Protein AF-A0A9D5U1I9-F1 (afdb_monomer_lite)

Sequence (203 aa):
MSLTREPVAAVPRRGFLSTLALGAAFTACQSPRSNRTTRRRPFFRTRGVVISAPDDIPNWNWPEKAHAAGLSTIATHKFPSEVARFAMTDEWHRFYADCRRLGIEIEHELHAMYDLLPRSLFEKNPEMFRMNEKGERTKDYNLCVHSKQAIAVVCENAVKYGEILRPTTGRYFYWVDDAMECAAARNAGFFRTRTRSSSWRTR

Radius of gyration: 33.75 Å; chains: 1; bounding box: 84×55×113 Å

Structure (mmCIF, N/CA/C/O backbone):
data_AF-A0A9D5U1I9-F1
#
_entry.id   AF-A0A9D5U1I9-F1
#
loop_
_atom_site.group_PDB
_atom_site.id
_atom_site.type_symbol
_atom_site.label_atom_id
_atom_site.label_alt_id
_atom_site.label_comp_id
_atom_site.label_asym_id
_atom_site.label_entity_id
_atom_site.label_seq_id
_atom_site.pdbx_PDB_ins_code
_atom_site.Cartn_x
_atom_site.Cartn_y
_atom_site.Cartn_z
_atom_site.occupancy
_atom_site.B_iso_or_equiv
_atom_site.auth_seq_id
_atom_site.auth_comp_id
_atom_site.auth_asym_id
_atom_site.auth_atom_id
_atom_site.pdbx_PDB_model_num
ATOM 1 N N . MET A 1 1 ? 6.511 -40.309 -66.044 1.00 42.81 1 MET A N 1
ATOM 2 C CA . MET A 1 1 ? 7.885 -40.279 -66.593 1.00 42.81 1 MET A CA 1
ATOM 3 C C . MET A 1 1 ? 8.848 -40.118 -65.433 1.00 42.81 1 MET A C 1
ATOM 5 O O . MET A 1 1 ? 8.587 -39.292 -64.567 1.00 42.81 1 MET A O 1
ATOM 9 N N . SER A 1 2 ? 9.864 -40.973 -65.356 1.00 38.91 2 SER A N 1
ATOM 10 C CA . SER A 1 2 ? 10.684 -41.156 -64.153 1.00 38.91 2 SER A CA 1
ATOM 11 C C . SER A 1 2 ? 11.790 -40.109 -64.030 1.00 38.91 2 SER A C 1
ATOM 13 O O . SER A 1 2 ? 12.485 -39.832 -65.001 1.00 38.91 2 SER A O 1
ATOM 15 N N . LEU A 1 3 ? 11.992 -39.584 -62.819 1.00 41.94 3 LEU A N 1
ATOM 16 C CA . LEU A 1 3 ? 13.169 -38.786 -62.471 1.00 41.94 3 LEU A CA 1
ATOM 17 C C . LEU A 1 3 ? 14.324 -39.728 -62.107 1.00 41.94 3 LEU A C 1
ATOM 19 O O . LEU A 1 3 ? 14.357 -40.286 -61.010 1.00 41.94 3 LEU A O 1
ATOM 23 N N . THR A 1 4 ? 15.263 -39.919 -63.029 1.00 41.69 4 THR A N 1
ATOM 24 C CA . THR A 1 4 ? 16.505 -40.666 -62.792 1.00 41.69 4 THR A CA 1
ATOM 25 C C . THR A 1 4 ? 17.491 -39.821 -61.985 1.00 41.69 4 THR A C 1
ATOM 27 O O . THR A 1 4 ? 17.880 -38.735 -62.411 1.00 41.69 4 THR A O 1
ATOM 30 N N . ARG A 1 5 ? 17.906 -40.322 -60.815 1.00 42.03 5 ARG A N 1
ATOM 31 C CA . ARG A 1 5 ? 19.040 -39.787 -60.048 1.00 42.03 5 ARG A CA 1
ATOM 32 C C . ARG A 1 5 ? 20.325 -40.488 -60.483 1.00 42.03 5 ARG A C 1
ATOM 34 O O . ARG A 1 5 ? 20.427 -41.695 -60.294 1.00 42.03 5 ARG A O 1
ATOM 41 N N . GLU A 1 6 ? 21.303 -39.721 -60.950 1.00 43.06 6 GLU A N 1
ATOM 42 C CA . GLU A 1 6 ? 22.696 -40.165 -61.086 1.00 43.06 6 GLU A CA 1
ATOM 43 C C . GLU A 1 6 ? 23.494 -39.835 -59.799 1.00 43.06 6 GLU A C 1
ATOM 45 O O . GLU A 1 6 ? 23.256 -38.779 -59.201 1.00 43.06 6 GLU A O 1
ATOM 50 N N . PRO A 1 7 ? 24.400 -40.718 -59.327 1.00 51.09 7 PRO A N 1
ATOM 51 C CA . PRO A 1 7 ? 25.290 -40.480 -58.181 1.00 51.09 7 PRO A CA 1
ATOM 52 C C . PRO A 1 7 ? 26.686 -39.971 -58.636 1.00 51.09 7 PRO A C 1
ATOM 54 O O . PRO A 1 7 ? 26.789 -39.374 -59.699 1.00 51.09 7 PRO A O 1
ATOM 57 N N . VAL A 1 8 ? 27.756 -40.269 -57.862 1.00 41.50 8 VAL A N 1
ATOM 58 C CA . VAL A 1 8 ? 29.206 -40.000 -58.122 1.00 41.50 8 VAL A CA 1
ATOM 59 C C . VAL A 1 8 ? 29.687 -38.603 -57.644 1.00 41.50 8 VAL A C 1
ATOM 61 O O . VAL A 1 8 ? 29.024 -37.608 -57.894 1.00 41.50 8 VAL A O 1
ATOM 64 N N . ALA A 1 9 ? 30.808 -38.410 -56.918 1.00 42.09 9 ALA A N 1
ATOM 65 C CA . ALA A 1 9 ? 31.787 -39.321 -56.289 1.00 42.09 9 ALA A CA 1
ATOM 66 C C . ALA A 1 9 ? 32.247 -38.801 -54.906 1.00 42.09 9 ALA A C 1
ATOM 68 O O . ALA A 1 9 ? 32.174 -37.607 -54.620 1.00 42.09 9 ALA A O 1
ATOM 69 N N . ALA A 1 10 ? 32.828 -39.682 -54.084 1.00 43.94 10 ALA A N 1
ATOM 70 C CA . ALA A 1 10 ? 33.589 -39.295 -52.893 1.00 43.94 10 ALA A CA 1
ATOM 71 C C . ALA A 1 10 ? 35.058 -38.973 -53.240 1.00 43.94 10 ALA A C 1
ATOM 73 O O . ALA A 1 10 ? 35.689 -39.708 -53.998 1.00 43.94 10 ALA A O 1
ATOM 74 N N . VAL A 1 11 ? 35.622 -37.918 -52.640 1.00 45.91 11 VAL A N 1
ATOM 75 C CA . VAL A 1 11 ? 37.043 -37.546 -52.794 1.00 45.91 11 VAL A CA 1
ATOM 76 C C . VAL A 1 11 ? 37.878 -38.181 -51.664 1.00 45.91 11 VAL A C 1
ATOM 78 O O . VAL A 1 11 ? 37.526 -38.012 -50.492 1.00 45.91 11 VAL A O 1
ATOM 81 N N . PRO A 1 12 ? 38.967 -38.917 -51.964 1.00 48.91 12 PRO A N 1
ATOM 82 C CA . PRO A 1 12 ? 39.738 -39.644 -50.957 1.00 48.91 12 PRO A CA 1
ATOM 83 C C . PRO A 1 12 ? 40.721 -38.761 -50.170 1.00 48.91 12 PRO A C 1
ATOM 85 O O . PRO A 1 12 ? 41.161 -37.702 -50.612 1.00 48.91 12 PRO A O 1
ATOM 88 N N . ARG A 1 13 ? 41.098 -39.243 -48.979 1.00 51.12 13 ARG A N 1
ATOM 89 C CA . ARG A 1 13 ? 42.141 -38.664 -48.112 1.00 51.12 13 ARG A CA 1
ATOM 90 C C . ARG A 1 13 ? 43.515 -39.277 -48.428 1.00 51.12 13 ARG A C 1
ATOM 92 O O . ARG A 1 13 ? 43.573 -40.460 -48.751 1.00 51.12 13 ARG A O 1
ATOM 99 N N . ARG A 1 14 ? 44.587 -38.515 -48.134 1.00 42.91 14 ARG A N 1
ATOM 100 C CA . ARG A 1 14 ? 46.029 -38.747 -48.430 1.00 42.91 14 ARG A CA 1
ATOM 101 C C . ARG A 1 14 ? 46.407 -38.331 -49.865 1.00 42.91 14 ARG A C 1
ATOM 103 O O . ARG A 1 14 ? 45.786 -38.802 -50.801 1.00 42.91 14 ARG A O 1
ATOM 110 N N . GLY A 1 15 ? 47.423 -37.500 -50.108 1.00 40.41 15 GLY A N 1
ATOM 111 C CA . GLY A 1 15 ? 48.285 -36.709 -49.211 1.00 40.41 15 GLY A CA 1
ATOM 112 C C . GLY A 1 15 ? 49.621 -36.386 -49.901 1.00 40.41 15 GLY A C 1
ATOM 113 O O . GLY A 1 15 ? 50.067 -37.201 -50.700 1.00 40.41 15 GLY A O 1
ATOM 114 N N . PHE A 1 16 ? 50.269 -35.248 -49.608 1.00 38.09 16 PHE A N 1
ATOM 115 C CA . PHE A 1 16 ? 51.644 -34.990 -50.072 1.00 38.09 16 PHE A CA 1
ATOM 116 C C . PHE A 1 16 ? 52.440 -34.026 -49.168 1.00 38.09 16 PHE A C 1
ATOM 118 O O . PHE A 1 16 ? 51.868 -33.134 -48.543 1.00 38.09 16 PHE A O 1
ATOM 125 N N . LEU A 1 17 ? 53.759 -34.249 -49.119 1.00 43.31 17 LEU A N 1
ATOM 126 C CA . LEU A 1 17 ? 54.803 -33.597 -48.304 1.00 43.31 17 LEU A CA 1
ATOM 127 C C . LEU A 1 17 ? 55.839 -32.944 -49.252 1.00 43.31 17 LEU A C 1
ATOM 129 O O . LEU A 1 17 ? 55.982 -33.410 -50.376 1.00 43.31 17 LEU A O 1
ATOM 133 N N . SER A 1 18 ? 56.649 -31.941 -48.899 1.00 35.34 18 SER A N 1
ATOM 134 C CA . SER A 1 18 ? 56.763 -31.103 -47.691 1.00 35.34 18 SER A CA 1
ATOM 135 C C . SER A 1 18 ? 57.656 -29.899 -48.022 1.00 35.34 18 SER A C 1
ATOM 137 O O . SER A 1 18 ? 58.613 -30.077 -48.772 1.00 35.34 18 SER A O 1
ATOM 139 N N . THR A 1 19 ? 57.474 -28.741 -47.372 1.00 42.62 19 THR A N 1
ATOM 140 C CA . THR A 1 19 ? 58.541 -27.714 -47.330 1.00 42.62 19 THR A CA 1
ATOM 141 C C . THR A 1 19 ? 58.541 -26.903 -46.038 1.00 42.62 19 THR A C 1
ATOM 143 O O . THR A 1 19 ? 57.491 -26.479 -45.559 1.00 42.62 19 THR A O 1
ATOM 146 N N . LEU A 1 20 ? 59.739 -26.696 -45.483 1.00 43.00 20 LEU A N 1
ATOM 147 C CA . LEU A 1 20 ? 59.989 -25.900 -44.281 1.00 43.00 20 LEU A CA 1
ATOM 148 C C . LEU A 1 20 ? 60.136 -24.407 -44.603 1.00 43.00 20 LEU A C 1
ATOM 150 O O . LEU A 1 20 ? 60.761 -24.053 -45.599 1.00 43.00 20 LEU A O 1
ATOM 154 N N . ALA A 1 21 ? 59.735 -23.556 -43.658 1.00 41.00 21 ALA A N 1
ATOM 155 C CA . ALA A 1 21 ? 60.426 -22.300 -43.369 1.00 41.00 21 ALA A CA 1
ATOM 156 C C . ALA A 1 21 ? 60.269 -21.950 -41.878 1.00 41.00 21 ALA A C 1
ATOM 158 O O . ALA A 1 21 ? 59.182 -22.076 -41.314 1.00 41.00 21 ALA A O 1
ATOM 159 N N . LEU A 1 22 ? 61.365 -21.541 -41.231 1.00 45.19 22 LEU A N 1
ATOM 160 C CA . LEU A 1 22 ? 61.376 -21.084 -39.838 1.00 45.19 22 LEU A CA 1
ATOM 161 C C . LEU A 1 22 ? 60.603 -19.764 -39.690 1.00 45.19 22 LEU A C 1
ATOM 163 O O . LEU A 1 22 ? 60.787 -18.843 -40.479 1.00 45.19 22 LEU A O 1
ATOM 167 N N . GLY A 1 23 ? 59.816 -19.645 -38.619 1.00 39.44 23 GLY A N 1
ATOM 168 C CA . GLY A 1 23 ? 59.090 -18.421 -38.279 1.00 39.44 23 GLY A CA 1
ATOM 169 C C . GLY A 1 23 ? 58.660 -18.421 -36.817 1.00 39.44 23 GLY A C 1
ATOM 170 O O . GLY A 1 23 ? 57.501 -18.680 -36.506 1.00 39.44 23 GLY A O 1
ATOM 171 N N . ALA A 1 24 ? 59.602 -18.171 -35.905 1.00 50.03 24 ALA A N 1
ATOM 172 C CA . ALA A 1 24 ? 59.320 -18.112 -34.475 1.00 50.03 24 ALA A CA 1
ATOM 173 C C . ALA A 1 24 ? 58.562 -16.821 -34.115 1.00 50.03 24 ALA A C 1
ATOM 175 O O . ALA A 1 24 ? 59.161 -15.809 -33.760 1.00 50.03 24 ALA A O 1
ATOM 176 N N . ALA A 1 25 ? 57.234 -16.877 -34.166 1.00 46.41 25 ALA A N 1
ATOM 177 C CA . ALA A 1 25 ? 56.364 -15.912 -33.512 1.00 46.41 25 ALA A CA 1
ATOM 178 C C . ALA A 1 25 ? 55.623 -16.625 -32.377 1.00 46.41 25 ALA A C 1
ATOM 180 O O . ALA A 1 25 ? 54.712 -17.416 -32.619 1.00 46.41 25 ALA A O 1
ATOM 181 N N . PHE A 1 26 ? 55.998 -16.336 -31.126 1.00 47.53 26 PHE A N 1
ATOM 182 C CA . PHE A 1 26 ? 55.177 -16.681 -29.965 1.00 47.53 26 PHE A CA 1
ATOM 183 C C . PHE A 1 26 ? 53.906 -15.823 -29.997 1.00 47.53 26 PHE A C 1
ATOM 185 O O . PHE A 1 26 ? 53.784 -14.820 -29.292 1.00 47.53 26 PHE A O 1
ATOM 192 N N . THR A 1 27 ? 52.933 -16.214 -30.821 1.00 52.72 27 THR A N 1
ATOM 193 C CA . THR A 1 27 ? 51.561 -15.743 -30.664 1.00 52.72 27 THR A CA 1
ATOM 194 C C . THR A 1 27 ? 51.069 -16.326 -29.350 1.00 52.72 27 THR A C 1
ATOM 196 O O . THR A 1 27 ? 50.633 -17.475 -29.285 1.00 52.72 27 THR A O 1
ATOM 199 N N . ALA A 1 28 ? 51.196 -15.548 -28.275 1.00 49.75 28 ALA A N 1
ATOM 200 C CA . ALA A 1 28 ? 50.595 -15.887 -27.003 1.00 49.75 28 ALA A CA 1
ATOM 201 C C . ALA A 1 28 ? 49.092 -16.032 -27.245 1.00 49.75 28 ALA A C 1
ATOM 203 O O . ALA A 1 28 ? 48.373 -15.038 -27.356 1.00 49.75 28 ALA A O 1
ATOM 204 N N . CYS A 1 29 ? 48.630 -17.28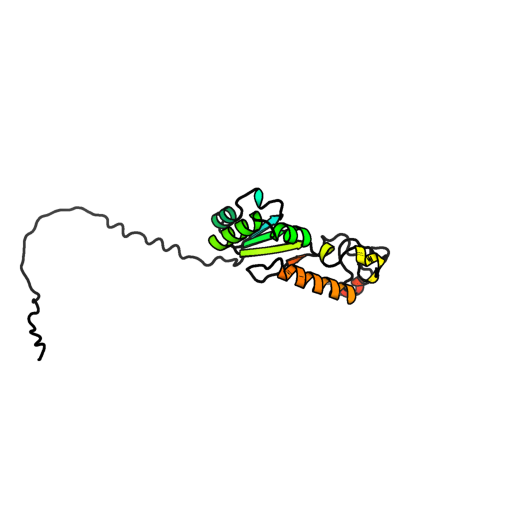1 -27.349 1.00 44.44 29 CYS A N 1
ATOM 205 C CA . CYS A 1 29 ? 47.221 -17.617 -27.298 1.00 44.44 29 CYS A CA 1
ATOM 206 C C . CYS A 1 29 ? 46.723 -17.232 -25.909 1.00 44.44 29 CYS A C 1
ATOM 208 O O . CYS A 1 29 ? 46.631 -18.061 -25.001 1.00 44.44 29 CYS A O 1
ATOM 210 N N . GLN A 1 30 ? 46.376 -15.954 -25.762 1.00 55.47 30 GLN A N 1
ATOM 211 C CA . GLN A 1 30 ? 45.401 -15.510 -24.794 1.00 55.47 30 GLN A CA 1
ATOM 212 C C . GLN A 1 30 ? 44.098 -16.202 -25.183 1.00 55.47 30 GLN A C 1
ATOM 214 O O . GLN A 1 30 ? 43.260 -15.640 -25.884 1.00 55.47 30 GLN A O 1
ATOM 219 N N . SER A 1 31 ? 43.958 -17.460 -24.747 1.00 55.69 31 SER A N 1
ATOM 220 C CA . SER A 1 31 ? 42.655 -18.097 -24.629 1.00 55.69 31 SER A CA 1
ATOM 221 C C . SER A 1 31 ? 41.774 -17.058 -23.956 1.00 55.69 31 SER A C 1
ATOM 223 O O . SER A 1 31 ? 42.144 -16.626 -22.855 1.00 55.69 31 SER A O 1
ATOM 225 N N . PRO A 1 32 ? 40.684 -16.595 -24.595 1.00 53.25 32 PRO A N 1
ATOM 226 C CA . PRO A 1 32 ? 39.824 -15.618 -23.966 1.00 53.25 32 PRO A CA 1
ATOM 227 C C . PRO A 1 32 ? 39.413 -16.238 -22.642 1.00 53.25 32 PRO A C 1
ATOM 229 O O . PRO A 1 32 ? 38.781 -17.299 -22.619 1.00 53.25 32 PRO A O 1
ATOM 232 N N . ARG A 1 33 ? 39.846 -15.625 -21.530 1.00 50.38 33 ARG A N 1
ATOM 233 C CA . ARG A 1 33 ? 39.374 -16.017 -20.209 1.00 50.38 33 ARG A CA 1
ATOM 234 C C . ARG A 1 33 ? 37.877 -15.838 -20.289 1.00 50.38 33 ARG A C 1
ATOM 236 O O . ARG A 1 33 ? 37.381 -14.715 -20.261 1.00 50.38 33 ARG A O 1
ATOM 243 N N . SER A 1 34 ? 37.182 -16.961 -20.441 1.00 52.31 34 SER A N 1
ATOM 244 C CA . SER A 1 34 ? 35.746 -17.045 -20.313 1.00 52.31 34 SER A CA 1
ATOM 245 C C . SER A 1 34 ? 35.452 -16.537 -18.910 1.00 52.31 34 SER A C 1
ATOM 247 O O . SER A 1 34 ? 35.474 -17.308 -17.945 1.00 52.31 34 SER A O 1
ATOM 249 N N . ASN A 1 35 ? 35.161 -15.239 -18.809 1.00 50.59 35 ASN A N 1
ATOM 250 C CA . ASN A 1 35 ? 34.445 -14.646 -17.700 1.00 50.59 35 ASN A CA 1
ATOM 251 C C . ASN A 1 35 ? 33.027 -15.215 -17.760 1.00 50.59 35 ASN A C 1
ATOM 253 O O . ASN A 1 35 ? 32.048 -14.529 -18.036 1.00 50.59 35 ASN A O 1
ATOM 257 N N . ARG A 1 36 ? 32.929 -16.507 -17.426 1.00 52.28 36 ARG A N 1
ATOM 258 C CA . ARG A 1 36 ? 31.801 -17.070 -16.709 1.00 52.28 36 ARG A CA 1
ATOM 259 C C . ARG A 1 36 ? 31.789 -16.349 -15.370 1.00 52.28 36 ARG A C 1
ATOM 261 O O . ARG A 1 36 ? 32.175 -16.903 -14.341 1.00 52.28 36 ARG A O 1
ATOM 268 N N . THR A 1 37 ? 31.298 -15.113 -15.400 1.00 57.72 37 THR A N 1
ATOM 269 C CA . THR A 1 37 ? 30.473 -14.571 -14.335 1.00 57.72 37 THR A CA 1
ATOM 270 C C . THR A 1 37 ? 29.389 -15.610 -14.110 1.00 57.72 37 THR A C 1
ATOM 272 O O . THR A 1 37 ? 28.345 -15.639 -14.759 1.00 57.72 37 THR A O 1
ATOM 275 N N . THR A 1 38 ? 29.692 -16.565 -13.228 1.00 60.72 38 THR A N 1
ATOM 276 C CA . THR A 1 38 ? 28.688 -17.470 -12.701 1.00 60.72 38 THR A CA 1
ATOM 277 C C . THR A 1 38 ? 27.620 -16.546 -12.152 1.00 60.72 38 THR A C 1
ATOM 279 O O . THR A 1 38 ? 27.894 -15.754 -11.250 1.00 60.72 38 THR A O 1
ATOM 282 N N . ARG A 1 39 ? 26.439 -16.545 -12.781 1.00 63.00 39 ARG A N 1
ATOM 283 C CA . ARG A 1 39 ? 25.337 -15.662 -12.402 1.00 63.00 39 ARG A CA 1
ATOM 284 C C . ARG A 1 39 ? 24.800 -16.169 -11.069 1.00 63.00 39 ARG A C 1
ATOM 286 O O . ARG A 1 39 ? 23.795 -16.880 -11.029 1.00 63.00 39 ARG A O 1
ATOM 293 N N . ARG A 1 40 ? 25.556 -15.901 -9.994 1.00 73.75 40 ARG A N 1
ATOM 294 C CA . ARG A 1 40 ? 25.266 -16.318 -8.625 1.00 73.75 40 ARG A CA 1
ATOM 295 C C . ARG A 1 40 ? 23.860 -15.820 -8.352 1.00 73.75 40 ARG A C 1
ATOM 297 O O . ARG A 1 40 ? 23.595 -14.627 -8.478 1.00 73.75 40 ARG A O 1
ATOM 304 N N . ARG A 1 41 ? 22.947 -16.750 -8.068 1.00 78.19 41 ARG A N 1
ATOM 305 C CA . ARG A 1 41 ? 21.579 -16.379 -7.706 1.00 78.19 41 ARG A CA 1
ATOM 306 C C . ARG A 1 41 ? 21.681 -15.426 -6.507 1.00 78.19 41 ARG A C 1
ATOM 308 O O . ARG A 1 41 ? 22.449 -15.739 -5.592 1.00 78.19 41 ARG A O 1
ATOM 315 N N . PRO A 1 42 ? 20.996 -14.271 -6.525 1.00 84.25 42 PRO A N 1
ATOM 316 C CA . PRO A 1 42 ? 21.077 -13.332 -5.418 1.00 84.25 42 PRO A CA 1
ATOM 317 C C . PRO A 1 42 ? 20.592 -14.027 -4.144 1.00 84.25 42 PRO A C 1
ATOM 319 O O . PRO A 1 42 ? 19.642 -14.810 -4.187 1.00 84.25 42 PRO A O 1
ATOM 322 N N . PHE A 1 43 ? 21.268 -13.763 -3.025 1.00 90.50 43 PHE A N 1
ATOM 323 C CA . PHE A 1 43 ? 20.929 -14.370 -1.735 1.00 90.50 43 PHE A CA 1
ATOM 324 C C . PHE A 1 43 ? 19.497 -13.998 -1.319 1.00 90.50 43 PHE A C 1
ATOM 326 O O . PHE A 1 43 ? 18.682 -14.866 -1.014 1.00 90.50 43 PHE A O 1
ATOM 333 N N . PHE A 1 44 ? 19.165 -12.708 -1.421 1.00 92.69 44 PHE A N 1
ATOM 334 C CA . PHE A 1 44 ? 17.806 -12.202 -1.264 1.00 92.69 44 PHE A CA 1
ATOM 335 C C . PHE A 1 44 ? 17.066 -12.200 -2.605 1.00 92.69 44 PHE A C 1
ATOM 337 O O . PHE A 1 44 ? 17.528 -11.600 -3.582 1.00 92.69 44 PHE A O 1
ATOM 344 N N . ARG A 1 45 ? 15.897 -12.854 -2.639 1.00 88.56 45 ARG A N 1
ATOM 345 C CA . ARG A 1 45 ? 15.012 -12.886 -3.817 1.00 88.56 45 ARG A CA 1
ATOM 346 C C . ARG A 1 45 ? 14.455 -11.491 -4.106 1.00 88.56 45 ARG A C 1
ATOM 348 O O . ARG A 1 45 ? 14.693 -10.969 -5.192 1.00 88.56 45 ARG A O 1
ATOM 355 N N . THR A 1 46 ? 13.825 -10.887 -3.100 1.00 94.69 46 THR A N 1
ATOM 356 C CA . THR A 1 46 ? 13.400 -9.483 -3.096 1.00 94.69 46 THR A CA 1
ATOM 357 C C . THR A 1 46 ? 14.546 -8.595 -2.618 1.00 94.69 46 THR A C 1
ATOM 359 O O . THR A 1 46 ? 15.144 -8.862 -1.577 1.00 94.69 46 THR A O 1
ATOM 362 N N . ARG A 1 47 ? 14.847 -7.539 -3.371 1.00 96.81 47 ARG A N 1
ATOM 363 C CA . ARG A 1 47 ? 15.726 -6.424 -2.995 1.00 96.81 47 ARG A CA 1
ATOM 364 C C . ARG A 1 47 ? 15.016 -5.173 -3.489 1.00 96.81 47 ARG A C 1
ATOM 366 O O . ARG A 1 47 ? 14.848 -5.048 -4.698 1.00 96.81 47 ARG A O 1
ATOM 373 N N . GLY A 1 48 ? 14.547 -4.306 -2.604 1.00 96.75 48 GLY A N 1
ATOM 374 C CA . GLY A 1 48 ? 13.671 -3.214 -3.018 1.00 96.75 48 GLY A CA 1
ATOM 375 C C . GLY A 1 48 ? 13.915 -1.906 -2.297 1.00 96.75 48 GLY A C 1
ATOM 376 O O . GLY A 1 48 ? 14.723 -1.829 -1.374 1.00 96.75 48 GLY A O 1
ATOM 377 N N . VAL A 1 49 ? 13.204 -0.891 -2.771 1.00 97.88 49 VAL A N 1
ATOM 378 C CA . VAL A 1 49 ? 13.128 0.447 -2.191 1.00 97.88 49 VAL A CA 1
ATOM 379 C C . VAL A 1 49 ? 11.657 0.818 -2.035 1.00 97.88 49 VAL A C 1
ATOM 381 O O . VAL A 1 49 ? 10.847 0.500 -2.907 1.00 97.88 49 VAL A O 1
ATOM 384 N N . VAL A 1 50 ? 11.327 1.467 -0.923 1.00 97.44 50 VAL A N 1
ATOM 385 C CA . VAL A 1 50 ? 10.007 2.046 -0.665 1.00 97.44 50 VAL A CA 1
ATOM 386 C C . VAL A 1 50 ? 10.080 3.527 -1.032 1.00 97.44 50 VAL A C 1
ATOM 388 O O . VAL A 1 50 ? 11.010 4.206 -0.597 1.00 97.44 50 VAL A O 1
ATOM 391 N N . ILE A 1 51 ? 9.148 4.010 -1.854 1.00 97.12 51 ILE A N 1
ATOM 392 C CA . ILE A 1 51 ? 9.081 5.407 -2.312 1.00 97.12 51 ILE A CA 1
ATOM 393 C C . ILE A 1 51 ? 7.676 5.971 -2.118 1.00 97.12 51 ILE A C 1
ATOM 395 O O . ILE A 1 51 ? 6.682 5.253 -2.251 1.00 97.12 51 ILE A O 1
ATOM 399 N N . SER A 1 52 ? 7.580 7.263 -1.837 1.00 94.94 52 SER A N 1
ATOM 400 C CA . SER A 1 52 ? 6.311 7.953 -1.625 1.00 94.94 52 SER A CA 1
ATOM 401 C C . SER A 1 52 ? 5.582 8.147 -2.955 1.00 94.94 52 SER A C 1
ATOM 403 O O . SER A 1 52 ? 6.138 8.700 -3.901 1.00 94.94 52 SER A O 1
ATOM 405 N N . ALA A 1 53 ? 4.322 7.728 -3.050 1.00 90.94 53 ALA A N 1
ATOM 406 C CA . ALA A 1 53 ? 3.481 7.989 -4.222 1.00 90.94 53 ALA A CA 1
ATOM 407 C C . ALA A 1 53 ? 2.293 8.873 -3.804 1.00 90.94 53 ALA A C 1
ATOM 409 O O . ALA A 1 53 ? 1.569 8.496 -2.884 1.00 90.94 53 ALA A O 1
ATOM 410 N N . PRO A 1 54 ? 2.057 10.036 -4.441 1.00 91.25 54 PRO A N 1
ATOM 411 C CA . PRO A 1 54 ? 2.591 10.479 -5.735 1.00 91.25 54 PRO A CA 1
ATOM 412 C C . PRO A 1 54 ? 3.958 11.183 -5.689 1.00 91.25 54 PRO A C 1
ATOM 414 O O . PRO A 1 54 ? 4.488 11.505 -6.744 1.00 91.25 54 PRO A O 1
ATOM 417 N N . ASP A 1 55 ? 4.503 11.473 -4.510 1.00 93.69 55 ASP A N 1
ATOM 418 C CA . ASP A 1 55 ? 5.475 12.564 -4.349 1.00 93.69 55 ASP A CA 1
ATOM 419 C C . ASP A 1 55 ? 6.880 12.282 -4.934 1.00 93.69 55 ASP A C 1
ATOM 421 O O . ASP A 1 55 ? 7.516 13.195 -5.460 1.00 93.69 55 ASP A O 1
ATOM 425 N N . ASP A 1 56 ? 7.360 11.034 -4.929 1.00 95.50 56 ASP A N 1
ATOM 426 C CA . ASP A 1 56 ? 8.697 10.680 -5.433 1.00 95.50 56 ASP A CA 1
ATOM 427 C C . ASP A 1 56 ? 8.712 10.291 -6.921 1.00 95.50 56 ASP A C 1
ATOM 429 O O . ASP A 1 56 ? 9.707 10.535 -7.610 1.00 95.50 56 ASP A O 1
ATOM 433 N N . ILE A 1 57 ? 7.636 9.681 -7.437 1.00 94.38 57 ILE A N 1
ATOM 434 C CA . ILE A 1 57 ? 7.605 9.065 -8.782 1.00 94.38 57 ILE A CA 1
ATOM 435 C C . ILE A 1 57 ? 7.885 10.070 -9.922 1.00 94.38 57 ILE A C 1
ATOM 437 O O . ILE A 1 57 ? 8.699 9.743 -10.786 1.00 94.38 57 ILE A O 1
ATOM 441 N N . PRO A 1 58 ? 7.299 11.285 -9.954 1.00 91.81 58 PRO A N 1
ATOM 442 C CA . PRO A 1 58 ? 7.595 12.282 -10.988 1.00 91.81 58 PRO A CA 1
ATOM 443 C C . PRO A 1 58 ? 8.996 12.898 -10.871 1.00 91.81 58 PRO A C 1
ATOM 445 O O . PRO A 1 58 ? 9.536 13.391 -11.860 1.00 91.81 58 PRO A O 1
ATOM 448 N N . ASN A 1 59 ? 9.580 12.888 -9.669 1.00 93.06 59 ASN A N 1
ATOM 449 C CA . ASN A 1 59 ? 10.806 13.621 -9.351 1.00 93.06 59 ASN A CA 1
ATOM 450 C C . ASN A 1 59 ? 12.092 12.843 -9.677 1.00 93.06 59 ASN A C 1
ATOM 452 O O . ASN A 1 59 ? 13.169 13.438 -9.741 1.00 93.06 59 ASN A O 1
ATOM 456 N N . TRP A 1 60 ? 12.010 11.531 -9.933 1.00 93.62 60 TRP A N 1
ATOM 457 C CA . TRP A 1 60 ? 13.155 10.759 -10.418 1.00 93.62 60 TRP A CA 1
ATOM 458 C C . TRP A 1 60 ? 12.760 9.583 -11.310 1.00 93.62 60 TRP A C 1
ATOM 460 O O . TRP A 1 60 ? 11.706 8.981 -11.147 1.00 93.62 60 TRP A O 1
ATOM 470 N N . ASN A 1 61 ? 13.666 9.170 -12.203 1.00 95.62 61 ASN A N 1
ATOM 471 C CA . ASN A 1 61 ? 13.517 7.921 -12.954 1.00 95.62 61 ASN A CA 1
ATOM 472 C C . ASN A 1 61 ? 13.837 6.711 -12.053 1.00 95.62 61 ASN A C 1
ATOM 474 O O . ASN A 1 61 ? 14.883 6.072 -12.173 1.00 95.62 61 ASN A O 1
ATOM 478 N N . TRP A 1 62 ? 12.951 6.435 -11.098 1.00 97.94 62 TRP A N 1
ATOM 479 C CA . TRP A 1 62 ? 13.079 5.329 -10.153 1.00 97.94 62 TRP A CA 1
ATOM 480 C C . TRP A 1 62 ? 13.254 3.951 -10.810 1.00 97.94 62 TRP A C 1
ATOM 482 O O . TRP A 1 62 ? 14.120 3.217 -10.329 1.00 97.94 62 TRP A O 1
ATOM 492 N N . PRO A 1 63 ? 12.547 3.594 -11.906 1.00 98.25 63 PRO A N 1
ATOM 493 C CA . PRO A 1 63 ? 12.737 2.306 -12.573 1.00 98.25 63 PRO A CA 1
ATOM 494 C C . PRO A 1 63 ? 14.183 2.074 -13.040 1.00 98.25 63 PRO A C 1
ATOM 496 O O . PRO A 1 63 ? 14.793 1.073 -12.660 1.00 98.25 63 PRO A O 1
ATOM 499 N N . GLU A 1 64 ? 14.775 3.015 -13.790 1.00 98.25 64 GLU A N 1
ATOM 500 C CA . GLU A 1 64 ? 16.162 2.888 -14.279 1.00 98.25 64 GLU A CA 1
ATOM 501 C C . GLU A 1 64 ? 17.175 2.863 -13.126 1.00 98.25 64 GLU A C 1
ATOM 503 O O . GLU A 1 64 ? 18.161 2.126 -13.162 1.00 98.25 64 GLU A O 1
ATOM 508 N N . LYS A 1 65 ? 16.924 3.623 -12.054 1.00 98.19 65 LYS A N 1
ATOM 509 C CA . LYS A 1 65 ? 17.810 3.665 -10.879 1.00 98.19 65 LYS A CA 1
ATOM 510 C C . LYS A 1 65 ? 17.766 2.375 -10.068 1.00 98.19 65 LYS A C 1
ATOM 512 O O . LYS A 1 65 ? 18.817 1.884 -9.662 1.00 98.19 65 LYS A O 1
ATOM 517 N N . ALA A 1 66 ? 16.577 1.814 -9.860 1.00 98.12 66 ALA A N 1
ATOM 518 C CA . ALA A 1 66 ? 16.400 0.524 -9.206 1.00 98.12 66 ALA A CA 1
ATOM 519 C C . ALA A 1 66 ? 17.068 -0.596 -10.018 1.00 98.12 66 ALA A C 1
ATOM 521 O O . ALA A 1 66 ? 17.797 -1.412 -9.451 1.00 98.12 66 ALA A O 1
ATOM 522 N N . HIS A 1 67 ? 16.898 -0.580 -11.344 1.00 97.81 67 HIS A N 1
ATOM 523 C CA . HIS A 1 67 ? 17.551 -1.515 -12.256 1.00 97.81 67 HIS A CA 1
ATOM 524 C C . HIS A 1 67 ? 19.084 -1.404 -12.200 1.00 97.81 67 HIS A C 1
ATOM 526 O O . HIS A 1 67 ? 19.762 -2.405 -11.965 1.00 97.81 67 HIS A O 1
ATOM 532 N N . ALA A 1 68 ? 19.639 -0.193 -12.321 1.00 97.69 68 ALA A N 1
ATOM 5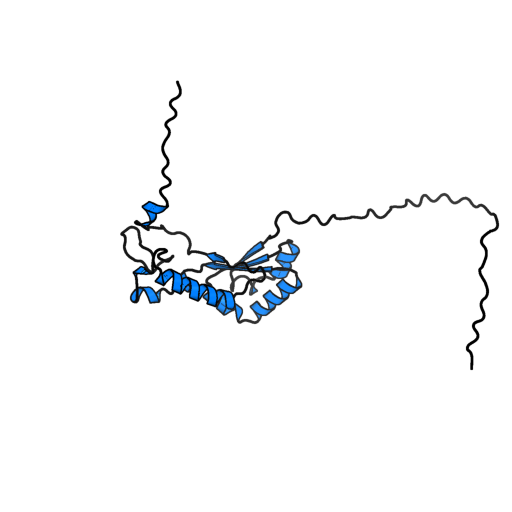33 C CA . ALA A 1 68 ? 21.082 0.051 -12.243 1.00 97.69 68 ALA A CA 1
ATOM 534 C C . ALA A 1 68 ? 21.692 -0.344 -10.881 1.00 97.69 68 ALA A C 1
ATOM 536 O O . ALA A 1 68 ? 22.828 -0.813 -10.826 1.00 97.69 68 ALA A O 1
ATOM 537 N N . ALA A 1 69 ? 20.932 -0.211 -9.789 1.00 96.69 69 ALA A N 1
ATOM 538 C CA . ALA A 1 69 ? 21.318 -0.663 -8.452 1.00 96.69 69 ALA A CA 1
ATOM 539 C C . ALA A 1 69 ? 21.135 -2.182 -8.222 1.00 96.69 69 ALA A C 1
ATOM 541 O O . ALA A 1 69 ? 21.463 -2.690 -7.148 1.00 96.69 69 ALA A O 1
ATOM 542 N N . GLY A 1 70 ? 20.608 -2.932 -9.197 1.00 95.88 70 GLY A N 1
ATOM 543 C CA . GLY A 1 70 ? 20.366 -4.374 -9.080 1.00 95.88 70 GLY A CA 1
ATOM 544 C C . GLY A 1 70 ? 19.214 -4.748 -8.138 1.00 95.88 70 GLY A C 1
ATOM 545 O O . GLY A 1 70 ? 19.149 -5.893 -7.661 1.00 95.88 70 GLY A O 1
ATOM 546 N N . LEU A 1 71 ? 18.304 -3.810 -7.858 1.00 97.69 71 LEU A N 1
ATOM 547 C CA . LEU A 1 71 ? 17.049 -4.082 -7.158 1.00 97.69 71 LEU A CA 1
ATOM 548 C C . LEU A 1 71 ? 16.129 -4.953 -8.030 1.00 97.69 71 LEU A C 1
ATOM 550 O O . LEU A 1 71 ? 16.315 -5.085 -9.237 1.00 97.69 71 LEU A O 1
ATOM 554 N N . SER A 1 72 ? 15.164 -5.610 -7.398 1.00 97.50 72 SER A N 1
ATOM 555 C CA . SER A 1 72 ? 14.113 -6.395 -8.054 1.00 97.50 72 SER A CA 1
ATOM 556 C C . SER A 1 72 ? 12.742 -5.742 -7.973 1.00 97.50 72 SER A C 1
ATOM 558 O O . SER A 1 72 ? 11.822 -6.231 -8.616 1.00 97.50 72 SER A O 1
ATOM 560 N N . THR A 1 73 ? 12.561 -4.752 -7.095 1.00 98.56 73 THR A N 1
ATOM 561 C CA . THR A 1 73 ? 11.229 -4.353 -6.630 1.00 98.56 73 THR A CA 1
ATOM 562 C C . THR A 1 73 ? 11.204 -2.886 -6.209 1.00 98.56 73 THR A C 1
ATOM 564 O O . THR A 1 73 ? 12.147 -2.420 -5.569 1.00 98.56 73 THR A O 1
ATOM 567 N N . ILE A 1 74 ? 10.126 -2.173 -6.526 1.00 98.62 74 ILE A N 1
ATOM 568 C CA . ILE A 1 74 ? 9.815 -0.850 -5.969 1.00 98.62 74 ILE A CA 1
ATOM 569 C C . ILE A 1 74 ? 8.452 -0.940 -5.278 1.00 98.62 74 ILE A C 1
ATOM 571 O O . ILE A 1 74 ? 7.478 -1.381 -5.886 1.00 98.62 74 ILE A O 1
ATOM 575 N N . ALA A 1 75 ? 8.384 -0.522 -4.018 1.00 98.19 75 ALA A N 1
ATOM 576 C CA . ALA A 1 75 ? 7.138 -0.419 -3.273 1.00 98.19 75 ALA A CA 1
ATOM 577 C C . ALA A 1 75 ? 6.674 1.042 -3.222 1.00 98.19 75 ALA A C 1
ATOM 579 O O . ALA A 1 75 ? 7.459 1.937 -2.912 1.00 98.19 75 ALA A O 1
ATOM 580 N N . THR A 1 76 ? 5.400 1.294 -3.516 1.00 97.81 76 THR A N 1
ATOM 581 C CA . THR A 1 76 ? 4.793 2.626 -3.386 1.00 97.81 76 THR A CA 1
ATOM 582 C C . THR A 1 76 ? 4.164 2.789 -2.009 1.00 97.81 76 THR A C 1
ATOM 584 O O . THR A 1 76 ? 3.423 1.902 -1.575 1.00 97.81 76 THR A O 1
ATOM 587 N N . HIS A 1 77 ? 4.373 3.934 -1.373 1.00 96.25 77 HIS A N 1
ATOM 588 C CA . HIS A 1 77 ? 3.956 4.200 -0.004 1.00 96.25 77 HIS A CA 1
ATOM 589 C C . HIS A 1 77 ? 3.173 5.506 0.119 1.00 96.25 77 HIS A C 1
ATOM 591 O O . HIS A 1 77 ? 3.636 6.536 -0.366 1.00 96.25 77 HIS A O 1
ATOM 597 N N . LYS A 1 78 ? 1.991 5.434 0.749 1.00 93.88 78 LYS A N 1
ATOM 598 C CA . LYS A 1 78 ? 1.198 6.528 1.349 1.00 93.88 78 LYS A CA 1
ATOM 599 C C . LYS A 1 78 ? -0.098 5.936 1.932 1.00 93.88 78 LYS A C 1
ATOM 601 O O . LYS A 1 78 ? -0.145 4.739 2.226 1.00 93.88 78 LYS A O 1
ATOM 606 N N . PHE A 1 79 ? -1.161 6.732 2.052 1.00 95.31 79 PHE A N 1
ATOM 607 C CA . PHE A 1 79 ? -2.524 6.236 2.249 1.00 95.31 79 PHE A CA 1
ATOM 608 C C . PHE A 1 79 ? -3.073 5.558 0.968 1.00 95.31 79 PHE A C 1
ATOM 610 O O . PHE A 1 79 ? -2.828 6.063 -0.136 1.00 95.31 79 PHE A O 1
ATOM 617 N N . PRO A 1 80 ? -3.831 4.443 1.069 1.00 96.75 80 PRO A N 1
ATOM 618 C CA . PRO A 1 80 ? -4.433 3.755 -0.076 1.00 96.75 80 PRO A CA 1
ATOM 619 C C . PRO A 1 80 ? -5.207 4.659 -1.041 1.00 96.75 80 PRO A C 1
ATOM 621 O O . PRO A 1 80 ? -5.098 4.483 -2.252 1.00 96.75 80 PRO A O 1
ATOM 624 N N . SER A 1 81 ? -5.959 5.636 -0.531 1.00 96.75 81 SER A N 1
ATOM 625 C CA . SER A 1 81 ? -6.764 6.565 -1.330 1.00 96.75 81 SER A CA 1
ATOM 626 C C . SER A 1 81 ? -5.914 7.519 -2.172 1.00 96.75 81 SER A C 1
ATOM 628 O O . SER A 1 81 ? -6.285 7.834 -3.303 1.00 96.75 81 SER A O 1
ATOM 630 N N . GLU A 1 82 ? -4.748 7.941 -1.678 1.00 97.00 82 GLU A N 1
ATOM 631 C CA . GLU A 1 82 ? -3.820 8.788 -2.430 1.00 97.00 82 GLU A CA 1
ATOM 632 C C . GLU A 1 82 ? -3.100 8.015 -3.531 1.00 97.00 82 GLU A C 1
ATOM 634 O O . GLU A 1 82 ? -3.049 8.491 -4.667 1.00 97.00 82 GLU A O 1
ATOM 639 N N . VAL A 1 83 ? -2.605 6.811 -3.229 1.00 97.19 83 VAL A N 1
ATOM 640 C CA . VAL A 1 83 ? -1.951 5.957 -4.231 1.00 97.19 83 VAL A CA 1
ATOM 641 C C . VAL A 1 83 ? -2.967 5.511 -5.289 1.00 97.19 83 VAL A C 1
ATOM 643 O O . VAL A 1 83 ? -2.676 5.589 -6.477 1.00 97.19 83 VAL A O 1
ATOM 646 N N . ALA A 1 84 ? -4.196 5.154 -4.896 1.00 97.38 84 ALA A N 1
ATOM 647 C CA . ALA A 1 84 ? -5.292 4.841 -5.821 1.00 97.38 84 ALA A CA 1
ATOM 648 C C . ALA A 1 84 ? -5.699 6.039 -6.696 1.00 97.38 84 ALA A C 1
ATOM 650 O O . ALA A 1 84 ? -6.032 5.862 -7.866 1.00 97.38 84 ALA A O 1
ATOM 651 N N . ARG A 1 85 ? -5.647 7.266 -6.161 1.00 97.56 85 ARG A N 1
ATOM 652 C CA . ARG A 1 85 ? -5.878 8.490 -6.940 1.00 97.56 85 ARG A CA 1
ATOM 653 C C . ARG A 1 85 ? -4.758 8.747 -7.947 1.00 97.56 85 ARG A C 1
ATOM 655 O O . ARG A 1 85 ? -5.047 9.146 -9.070 1.00 97.56 85 ARG A O 1
ATOM 662 N N . PHE A 1 86 ? -3.503 8.509 -7.567 1.00 97.00 86 PHE A N 1
ATOM 663 C CA . PHE A 1 86 ? -2.363 8.615 -8.481 1.00 97.00 86 PHE A CA 1
ATOM 664 C C . PHE A 1 86 ? -2.342 7.493 -9.532 1.00 97.00 86 PHE A C 1
ATOM 666 O O . PHE A 1 86 ? -1.918 7.721 -10.659 1.00 97.00 86 PHE A O 1
ATOM 673 N N . ALA A 1 87 ? -2.898 6.319 -9.218 1.00 95.75 87 ALA A N 1
ATOM 674 C CA . ALA A 1 87 ? -2.988 5.186 -10.138 1.00 95.75 87 ALA A CA 1
ATOM 675 C C . ALA A 1 87 ? -3.828 5.437 -11.410 1.00 95.75 87 ALA A C 1
ATOM 677 O O . ALA A 1 87 ? -3.831 4.607 -12.318 1.00 95.75 87 ALA A O 1
ATOM 678 N N . MET A 1 88 ? -4.526 6.576 -11.477 1.00 95.81 88 MET A N 1
ATOM 679 C CA . MET A 1 88 ? -5.329 7.023 -12.617 1.00 95.81 88 MET A CA 1
ATOM 680 C C . MET A 1 88 ? -4.599 8.006 -13.558 1.00 95.81 88 MET A C 1
ATOM 682 O O . MET A 1 88 ? -5.247 8.546 -14.452 1.00 95.81 88 MET A O 1
ATOM 686 N N . THR A 1 89 ? -3.301 8.295 -13.364 1.00 97.38 89 THR A N 1
ATOM 687 C CA . THR A 1 89 ? -2.561 9.266 -14.202 1.00 97.38 89 THR A CA 1
ATOM 688 C C . THR A 1 89 ? -1.579 8.623 -15.189 1.00 97.38 89 THR A C 1
ATOM 690 O O . THR A 1 89 ? -1.103 7.498 -15.011 1.00 97.38 89 THR A O 1
ATOM 693 N N . ASP A 1 90 ? -1.213 9.374 -16.231 1.00 97.19 90 ASP A N 1
ATOM 694 C CA . ASP A 1 90 ? -0.245 8.937 -17.243 1.00 97.19 90 ASP A CA 1
ATOM 695 C C . ASP A 1 90 ? 1.169 8.725 -16.670 1.00 97.19 90 ASP A C 1
ATOM 697 O O . ASP A 1 90 ? 1.947 7.932 -17.203 1.00 97.19 90 ASP A O 1
ATOM 701 N N . GLU A 1 91 ? 1.537 9.409 -15.582 1.00 96.56 91 GLU A N 1
ATOM 702 C CA . GLU A 1 91 ? 2.791 9.182 -14.846 1.00 96.56 91 GLU A CA 1
ATOM 703 C C . GLU A 1 91 ? 2.833 7.765 -14.271 1.00 96.56 91 GLU A C 1
ATOM 705 O O . GLU A 1 91 ? 3.843 7.074 -14.411 1.00 96.56 91 GLU A O 1
ATOM 710 N N . TRP A 1 92 ? 1.730 7.311 -13.668 1.00 96.75 92 TRP A N 1
ATOM 711 C CA . TRP A 1 92 ? 1.617 5.967 -13.109 1.00 96.75 92 TRP A CA 1
ATOM 712 C C . TRP A 1 92 ? 1.708 4.890 -14.187 1.00 96.75 92 TRP A C 1
ATOM 714 O O . TRP A 1 92 ? 2.468 3.929 -14.050 1.00 96.75 92 TRP A O 1
ATOM 724 N N . HIS A 1 93 ? 0.984 5.069 -15.295 1.00 97.12 93 HIS A N 1
ATOM 725 C CA . HIS A 1 93 ? 1.021 4.129 -16.414 1.00 97.12 93 HIS A CA 1
ATOM 726 C C . HIS A 1 93 ? 2.418 4.038 -17.049 1.00 97.12 93 HIS A C 1
ATOM 728 O O . HIS A 1 93 ? 2.874 2.934 -17.363 1.00 97.12 93 HIS A O 1
ATOM 734 N N . ARG A 1 94 ? 3.141 5.162 -17.165 1.00 97.50 94 ARG A N 1
ATOM 735 C CA . ARG A 1 94 ? 4.547 5.184 -17.605 1.00 97.50 94 ARG A CA 1
ATOM 736 C C . ARG A 1 94 ? 5.475 4.482 -16.612 1.00 97.50 94 ARG A C 1
ATOM 738 O O . ARG A 1 94 ? 6.231 3.606 -17.025 1.00 97.50 94 ARG A O 1
ATOM 745 N N . PHE A 1 95 ? 5.363 4.781 -15.316 1.00 97.88 95 PHE A N 1
ATOM 746 C CA . PHE A 1 95 ? 6.130 4.116 -14.255 1.00 97.88 95 PHE A CA 1
ATOM 747 C C . PHE A 1 95 ? 5.951 2.586 -14.285 1.00 97.88 95 PHE A C 1
ATOM 749 O O . PHE A 1 95 ? 6.938 1.848 -14.276 1.00 97.88 95 PHE A O 1
ATOM 756 N N . TYR A 1 96 ? 4.713 2.099 -14.421 1.00 97.69 96 TYR A N 1
ATOM 757 C CA . TYR A 1 96 ? 4.418 0.668 -14.570 1.00 97.69 96 TYR A CA 1
ATOM 758 C C . TYR A 1 96 ? 5.038 0.056 -15.832 1.00 97.69 96 TYR A C 1
ATOM 760 O O . TYR A 1 96 ? 5.589 -1.048 -15.780 1.00 97.69 96 TYR A O 1
ATOM 768 N N . ALA A 1 97 ? 4.959 0.756 -16.967 1.00 98.19 97 ALA A N 1
ATOM 769 C CA . ALA A 1 97 ? 5.533 0.291 -18.225 1.00 98.19 97 ALA A CA 1
ATOM 770 C C . ALA A 1 97 ? 7.066 0.173 -18.152 1.00 98.19 97 ALA A C 1
ATOM 772 O O . ALA A 1 97 ? 7.619 -0.835 -18.597 1.00 98.19 97 ALA A O 1
ATOM 773 N N . ASP A 1 98 ? 7.742 1.150 -17.542 1.00 98.44 98 ASP A N 1
ATOM 774 C CA . ASP A 1 98 ? 9.197 1.145 -17.371 1.00 98.44 98 ASP A CA 1
ATOM 775 C C . ASP A 1 98 ? 9.671 0.086 -16.370 1.00 98.44 98 ASP A C 1
ATOM 777 O O . ASP A 1 98 ? 10.600 -0.664 -16.675 1.00 98.44 98 ASP A O 1
ATOM 781 N N . CYS A 1 99 ? 8.997 -0.067 -15.226 1.00 98.50 99 CYS A N 1
ATOM 782 C CA . CYS A 1 99 ? 9.267 -1.164 -14.291 1.00 98.50 99 CYS A CA 1
ATOM 783 C C . CYS A 1 99 ? 9.148 -2.531 -14.981 1.00 98.50 99 CYS A C 1
ATOM 785 O O . CYS A 1 99 ? 10.079 -3.339 -14.931 1.00 98.50 99 CYS A O 1
ATOM 787 N N . ARG A 1 100 ? 8.057 -2.762 -15.727 1.00 98.38 100 ARG A N 1
ATOM 788 C CA . ARG A 1 100 ? 7.852 -3.996 -16.502 1.00 98.38 100 ARG A CA 1
ATOM 789 C C . ARG A 1 100 ? 8.944 -4.213 -17.555 1.00 98.38 100 ARG A C 1
ATOM 791 O O . ARG A 1 100 ? 9.417 -5.338 -17.703 1.00 98.38 100 ARG A O 1
ATOM 798 N N . ARG A 1 101 ? 9.354 -3.164 -18.277 1.00 98.56 101 ARG A N 1
ATOM 799 C CA . ARG A 1 101 ? 10.443 -3.204 -19.274 1.00 98.56 101 ARG A CA 1
ATOM 800 C C . ARG A 1 101 ? 11.784 -3.598 -18.647 1.00 98.56 101 ARG A C 1
ATOM 802 O O . ARG A 1 101 ? 12.557 -4.316 -19.275 1.00 98.56 101 ARG A O 1
ATOM 809 N N . LEU A 1 102 ? 12.048 -3.142 -17.425 1.00 98.50 102 LEU A N 1
ATOM 810 C CA . LEU A 1 102 ? 13.312 -3.336 -16.707 1.00 98.50 102 LEU A CA 1
ATOM 811 C C . LEU A 1 102 ? 13.345 -4.581 -15.804 1.00 98.50 102 LEU A C 1
ATOM 813 O O . LEU A 1 102 ? 14.377 -4.852 -15.184 1.00 98.50 102 LEU A O 1
ATOM 817 N N . GLY A 1 103 ? 12.248 -5.343 -15.731 1.00 97.94 103 GLY A N 1
ATOM 818 C CA . GLY A 1 103 ? 12.129 -6.512 -14.853 1.00 97.94 103 GLY A CA 1
ATOM 819 C C . GLY A 1 103 ? 12.059 -6.154 -13.365 1.00 97.94 103 GLY A C 1
ATOM 820 O O . GLY A 1 103 ? 12.538 -6.920 -12.530 1.00 97.94 103 GLY A O 1
ATOM 821 N N . ILE A 1 104 ? 11.508 -4.980 -13.050 1.00 98.56 104 ILE A N 1
ATOM 822 C CA . ILE A 1 104 ? 11.258 -4.496 -11.693 1.00 98.56 104 ILE A CA 1
ATOM 823 C C . ILE A 1 104 ? 9.800 -4.789 -11.330 1.00 98.56 104 ILE A C 1
ATOM 825 O O . ILE A 1 104 ? 8.871 -4.335 -11.998 1.00 98.56 104 ILE A O 1
ATOM 829 N N . GLU A 1 105 ? 9.611 -5.551 -10.260 1.00 98.56 105 GLU A N 1
ATOM 830 C CA . GLU A 1 105 ? 8.310 -5.823 -9.656 1.00 98.56 105 GLU A CA 1
ATOM 831 C C . GLU A 1 105 ? 7.786 -4.592 -8.895 1.00 98.56 105 GLU A C 1
ATOM 833 O O . GLU A 1 105 ? 8.569 -3.784 -8.390 1.00 98.56 105 GLU A O 1
ATOM 838 N N . ILE A 1 106 ? 6.466 -4.466 -8.761 1.00 98.44 106 ILE A N 1
ATOM 839 C CA . ILE A 1 106 ? 5.810 -3.360 -8.055 1.00 98.44 106 ILE A CA 1
ATOM 840 C C . ILE A 1 106 ? 4.967 -3.894 -6.900 1.00 98.44 106 ILE A C 1
ATOM 842 O O . ILE A 1 106 ? 4.221 -4.868 -7.047 1.00 98.44 106 ILE A O 1
ATOM 846 N N . GLU A 1 107 ? 5.081 -3.225 -5.757 1.00 98.19 107 GLU A N 1
ATOM 847 C CA . GLU A 1 107 ? 4.329 -3.502 -4.535 1.00 98.19 107 GLU A CA 1
ATOM 848 C C . GLU A 1 107 ? 3.717 -2.216 -3.967 1.00 98.19 107 GLU A C 1
ATOM 850 O O . GLU A 1 107 ? 4.087 -1.107 -4.353 1.00 98.19 107 GLU A O 1
ATOM 855 N N . HIS A 1 108 ? 2.770 -2.361 -3.041 1.00 98.06 108 HIS A N 1
ATOM 856 C CA . HIS A 1 108 ? 2.114 -1.239 -2.374 1.00 98.06 108 HIS A CA 1
ATOM 857 C C . HIS A 1 108 ? 2.184 -1.464 -0.866 1.00 98.06 108 HIS A C 1
ATOM 859 O O . HIS A 1 108 ? 1.563 -2.398 -0.359 1.00 98.06 108 HIS A O 1
ATOM 865 N N . GLU A 1 109 ? 2.962 -0.629 -0.178 1.00 97.19 109 GLU A N 1
ATOM 866 C CA . GLU A 1 109 ? 3.216 -0.669 1.266 1.00 97.19 109 GLU A CA 1
ATOM 867 C C . GLU A 1 109 ? 2.526 0.537 1.904 1.00 97.19 109 GLU A C 1
ATOM 869 O O . GLU A 1 109 ? 3.072 1.634 1.944 1.00 97.19 109 GLU A O 1
ATOM 874 N N . LEU A 1 110 ? 1.267 0.358 2.308 1.00 96.69 110 LEU A N 1
ATOM 875 C CA . LEU A 1 110 ? 0.326 1.458 2.538 1.00 96.69 110 LEU A CA 1
ATOM 876 C C . LEU A 1 110 ? 0.006 1.630 4.028 1.00 96.69 110 LEU A C 1
ATOM 878 O O . LEU A 1 110 ? -0.392 0.657 4.668 1.00 96.69 110 LEU A O 1
ATOM 882 N N . HIS A 1 111 ? 0.055 2.858 4.557 1.00 94.00 111 HIS A N 1
ATOM 883 C CA . HIS A 1 111 ? -0.559 3.182 5.855 1.00 94.00 111 HIS A CA 1
ATOM 884 C C . HIS A 1 111 ? -2.076 3.118 5.701 1.00 94.00 111 HIS A C 1
ATOM 886 O O . HIS A 1 111 ? -2.701 4.012 5.135 1.00 94.00 111 HIS A O 1
ATOM 892 N N . ALA A 1 112 ? -2.673 2.002 6.102 1.00 95.19 112 ALA A N 1
ATOM 893 C CA . ALA A 1 112 ? -3.953 1.605 5.541 1.00 95.19 112 ALA A CA 1
ATOM 894 C C . ALA A 1 112 ? -5.153 1.953 6.424 1.00 95.19 112 ALA A C 1
ATOM 896 O O . ALA A 1 112 ? -6.252 2.153 5.908 1.00 95.19 112 ALA A O 1
ATOM 897 N N . MET A 1 113 ? -4.988 2.012 7.747 1.00 94.56 113 MET A N 1
ATOM 898 C CA . MET A 1 113 ? -6.134 1.967 8.663 1.00 94.56 113 MET A CA 1
ATOM 899 C C . MET A 1 113 ? -7.040 3.195 8.583 1.00 94.56 113 MET A C 1
ATOM 901 O O . MET A 1 113 ? -8.250 3.056 8.790 1.00 94.56 113 MET A O 1
ATOM 905 N N . TYR A 1 114 ? -6.517 4.367 8.216 1.00 92.12 114 TYR A N 1
ATOM 906 C CA . TYR A 1 114 ? -7.345 5.548 7.960 1.00 92.12 114 TYR A CA 1
ATOM 907 C C . TYR A 1 114 ? -8.395 5.312 6.857 1.00 92.12 114 TYR A C 1
ATOM 909 O O . TYR A 1 114 ? -9.574 5.615 7.055 1.00 92.12 114 TYR A O 1
ATOM 917 N N . ASP A 1 115 ? -7.978 4.719 5.734 1.00 95.81 115 ASP A N 1
ATOM 918 C CA . ASP A 1 115 ? -8.828 4.449 4.568 1.00 95.81 115 ASP A CA 1
ATOM 919 C C . ASP A 1 115 ? -9.622 3.141 4.684 1.00 95.81 115 ASP A C 1
ATOM 921 O O . ASP A 1 115 ? -10.731 3.043 4.154 1.00 95.81 115 ASP A O 1
ATOM 925 N N . LEU A 1 116 ? -9.075 2.130 5.369 1.00 97.44 116 LEU A N 1
ATOM 926 C CA . LEU A 1 116 ? -9.755 0.850 5.576 1.00 97.44 116 LEU A CA 1
ATOM 927 C C . LEU A 1 116 ? -10.866 0.935 6.630 1.00 97.44 116 LEU A C 1
ATOM 929 O O . LEU A 1 116 ? -11.863 0.224 6.506 1.00 97.44 116 LEU A O 1
ATOM 933 N N . LEU A 1 117 ? -10.741 1.822 7.625 1.00 97.12 117 LEU A N 1
ATOM 934 C CA . LEU A 1 117 ? -11.804 2.143 8.580 1.00 97.12 117 LEU A CA 1
ATOM 935 C C . LEU A 1 117 ? -12.099 3.658 8.566 1.00 97.12 117 LEU A C 1
ATOM 937 O O . LEU A 1 117 ? -11.514 4.411 9.354 1.00 97.12 117 LEU A O 1
ATOM 941 N N . PRO A 1 118 ? -13.023 4.121 7.699 1.00 96.00 118 PRO A N 1
ATOM 942 C CA . PRO A 1 118 ? -13.349 5.537 7.568 1.00 96.00 118 PRO A CA 1
ATOM 943 C C . PRO A 1 118 ? -13.803 6.174 8.884 1.00 96.00 118 PRO A C 1
ATOM 945 O O . PRO A 1 118 ? -14.741 5.720 9.542 1.00 96.00 118 PRO A O 1
ATOM 948 N N . ARG A 1 119 ? -13.166 7.290 9.244 1.00 94.81 119 ARG A N 1
ATOM 949 C CA . ARG A 1 119 ? -13.333 7.973 10.540 1.00 94.81 119 ARG A CA 1
ATOM 950 C C . ARG A 1 119 ? -14.748 8.504 10.797 1.00 94.81 119 ARG A C 1
ATOM 952 O O . ARG A 1 119 ? -15.153 8.643 11.947 1.00 94.81 119 ARG A O 1
ATOM 959 N N . SER A 1 120 ? -15.516 8.750 9.736 1.00 95.75 120 SER A N 1
ATOM 960 C CA . SER A 1 120 ? -16.937 9.125 9.789 1.00 95.75 120 SER A CA 1
ATOM 961 C C . SER A 1 120 ? -17.847 8.017 10.332 1.00 95.75 120 SER A C 1
ATOM 963 O O . SER A 1 120 ? -18.961 8.300 10.770 1.00 95.75 120 SER A O 1
ATOM 965 N N . LEU A 1 121 ? -17.389 6.761 10.349 1.00 96.88 121 LEU A N 1
ATOM 966 C CA . LEU A 1 121 ? -18.129 5.651 10.946 1.00 96.88 121 LEU A CA 1
ATOM 967 C C . LEU A 1 121 ? -18.118 5.676 12.480 1.00 96.88 121 LEU A C 1
ATOM 969 O O . LEU A 1 121 ? -18.948 5.001 13.085 1.00 96.88 121 LEU A O 1
ATOM 973 N N . PHE A 1 122 ? -17.234 6.456 13.112 1.00 97.38 122 PHE A N 1
ATOM 974 C CA . PHE A 1 122 ? -17.197 6.587 14.571 1.00 97.38 122 PHE A CA 1
ATOM 975 C C . PHE A 1 122 ? -18.522 7.108 15.126 1.00 97.38 122 PHE A C 1
ATOM 977 O O . PHE A 1 122 ? -19.049 6.535 16.069 1.00 97.38 122 PHE A O 1
ATOM 984 N N . GLU A 1 123 ? -19.120 8.106 14.469 1.00 96.31 123 GLU A N 1
ATOM 985 C CA . GLU A 1 123 ? -20.409 8.685 14.879 1.00 96.31 123 GLU A CA 1
ATOM 986 C C . GLU A 1 123 ? -21.582 7.689 14.752 1.00 96.31 123 GLU A C 1
ATOM 988 O O . GLU A 1 123 ? -22.655 7.915 15.305 1.00 96.31 123 GLU A O 1
ATOM 993 N N . LYS A 1 124 ? -21.393 6.583 14.013 1.00 96.50 124 LYS A N 1
ATOM 994 C CA . LYS A 1 124 ? -22.389 5.512 13.831 1.00 96.50 124 LYS A CA 1
ATOM 995 C C . LYS A 1 124 ? -22.147 4.322 14.756 1.00 96.50 124 LYS A C 1
ATOM 997 O O . LYS A 1 124 ? -23.101 3.737 15.257 1.00 96.50 124 LYS A O 1
ATOM 1002 N N . ASN A 1 125 ? -20.886 3.933 14.945 1.00 97.06 125 ASN A N 1
ATOM 1003 C CA . ASN A 1 125 ? -20.497 2.875 15.870 1.00 97.06 125 ASN A CA 1
ATOM 1004 C C . ASN A 1 125 ? -19.062 3.089 16.413 1.00 97.06 125 ASN A C 1
ATOM 1006 O O . ASN A 1 125 ? -18.094 2.600 15.814 1.00 97.06 125 ASN A O 1
ATOM 1010 N N . PRO A 1 126 ? -18.913 3.743 17.583 1.00 96.75 126 PRO A N 1
ATOM 1011 C CA . PRO A 1 126 ? -17.623 3.928 18.250 1.00 96.75 126 PRO A CA 1
ATOM 1012 C C . PRO A 1 126 ? -16.914 2.617 18.619 1.00 96.75 126 PRO A C 1
ATOM 1014 O O . PRO A 1 126 ? -15.686 2.585 18.688 1.00 96.75 126 PRO A O 1
ATOM 1017 N N . GLU A 1 127 ? -17.648 1.511 18.813 1.00 96.12 127 GLU A N 1
ATOM 1018 C CA . GLU A 1 127 ? -17.067 0.218 19.212 1.00 96.12 127 GLU A CA 1
ATOM 1019 C C . GLU A 1 127 ? -16.139 -0.382 18.146 1.00 96.12 127 GLU A C 1
ATOM 1021 O O . GLU A 1 127 ? -15.349 -1.280 18.446 1.00 96.12 127 GLU A O 1
ATOM 1026 N N . MET A 1 128 ? -16.204 0.112 16.904 1.00 96.00 128 MET A N 1
ATOM 1027 C CA . MET A 1 128 ? -15.289 -0.281 15.830 1.00 96.00 128 MET A CA 1
ATOM 1028 C C . MET A 1 128 ? -13.860 0.242 16.009 1.00 96.00 128 MET A C 1
ATOM 1030 O O . MET A 1 128 ? -12.936 -0.309 15.413 1.00 96.00 128 MET A O 1
ATOM 1034 N N . PHE A 1 129 ? -13.653 1.258 16.843 1.00 94.44 129 PHE A N 1
ATOM 1035 C CA . PHE A 1 129 ? -12.376 1.952 16.986 1.00 94.44 129 PHE A CA 1
ATOM 1036 C C . PHE A 1 129 ? -11.705 1.620 18.319 1.00 94.44 129 PHE A C 1
ATOM 1038 O O . PHE A 1 129 ? -12.362 1.155 19.255 1.00 94.44 129 PHE A O 1
ATOM 1045 N N . ARG A 1 130 ? -10.383 1.790 18.410 1.00 90.94 130 ARG A N 1
ATOM 1046 C CA . ARG A 1 130 ? -9.609 1.454 19.615 1.00 90.94 130 ARG A CA 1
ATOM 1047 C C . ARG A 1 130 ? -10.103 2.195 20.870 1.00 90.94 130 ARG A C 1
ATOM 1049 O O . ARG A 1 130 ? -10.913 3.117 20.805 1.00 90.94 130 ARG A O 1
ATOM 1056 N N . MET A 1 131 ? -9.573 1.783 22.018 1.00 90.69 131 MET A N 1
ATOM 1057 C CA . MET A 1 131 ? -9.633 2.580 23.244 1.00 90.69 131 MET A CA 1
ATOM 1058 C C . MET A 1 131 ? -8.317 3.346 23.446 1.00 90.69 131 MET A C 1
ATOM 1060 O O . MET A 1 131 ? -7.259 2.896 22.986 1.00 90.69 131 MET A O 1
ATOM 1064 N N . ASN A 1 132 ? -8.398 4.484 24.136 1.00 87.69 132 ASN A N 1
ATOM 1065 C CA . ASN A 1 132 ? -7.258 5.188 24.725 1.00 87.69 132 ASN A CA 1
ATOM 1066 C C . ASN A 1 132 ? -6.971 4.688 26.162 1.00 87.69 132 ASN A C 1
ATOM 1068 O O . ASN A 1 132 ? -7.651 3.793 26.667 1.00 87.69 132 ASN A O 1
ATOM 1072 N N . GLU A 1 133 ? -5.986 5.280 26.847 1.00 84.94 133 GLU A N 1
ATOM 1073 C CA . GLU A 1 133 ? -5.561 4.852 28.198 1.00 84.94 133 GLU A CA 1
ATOM 1074 C C . GLU A 1 133 ? -6.641 4.990 29.272 1.00 84.94 133 GLU A C 1
ATOM 1076 O O . GLU A 1 133 ? -6.626 4.267 30.268 1.00 84.94 133 GLU A O 1
ATOM 1081 N N . LYS A 1 134 ? -7.625 5.862 29.043 1.00 88.06 134 LYS A N 1
ATOM 1082 C CA . LYS A 1 134 ? -8.780 6.067 29.922 1.00 88.06 134 LYS A CA 1
ATOM 1083 C C . LYS A 1 134 ? -9.914 5.071 29.647 1.00 88.06 134 LYS A C 1
ATOM 1085 O O . LYS A 1 134 ? -10.928 5.094 30.336 1.00 88.06 134 LYS A O 1
ATOM 1090 N N . GLY A 1 135 ? -9.758 4.194 28.650 1.00 88.69 135 GLY A N 1
ATOM 1091 C CA . GLY A 1 135 ? -10.795 3.268 28.192 1.00 88.69 135 GLY A CA 1
ATOM 1092 C C . GLY A 1 135 ? -11.843 3.908 27.274 1.00 88.69 135 GLY A C 1
ATOM 1093 O O . GLY A 1 135 ? -12.831 3.257 26.936 1.00 88.69 135 GLY A O 1
ATOM 1094 N N . GLU A 1 136 ? -11.648 5.158 26.855 1.00 91.75 136 GLU A N 1
ATOM 1095 C CA . GLU A 1 136 ? -12.570 5.887 25.981 1.00 91.75 136 GLU A CA 1
ATOM 1096 C C . GLU A 1 136 ? -12.353 5.452 24.527 1.00 91.75 136 GLU A C 1
ATOM 1098 O O . GLU A 1 136 ? -11.214 5.256 24.098 1.00 91.75 136 GLU A O 1
ATOM 1103 N N . ARG A 1 137 ? -13.430 5.315 23.744 1.00 93.50 137 ARG A N 1
ATOM 1104 C CA . ARG A 1 137 ? -13.326 5.048 22.301 1.00 93.50 137 ARG A CA 1
ATOM 1105 C C . ARG A 1 137 ? -12.779 6.278 21.583 1.00 93.50 137 ARG A C 1
ATOM 1107 O O . ARG A 1 137 ? -13.296 7.375 21.774 1.00 93.50 137 ARG A O 1
ATOM 1114 N N . THR A 1 138 ? -11.788 6.096 20.715 1.00 92.31 138 THR A N 1
ATOM 1115 C CA . THR A 1 138 ? -11.174 7.191 19.951 1.00 92.31 138 THR A CA 1
ATOM 1116 C C . THR A 1 138 ? -11.111 6.858 18.466 1.00 92.31 138 THR A C 1
ATOM 1118 O O . THR A 1 138 ? -10.752 5.749 18.091 1.00 92.31 138 THR A O 1
ATOM 1121 N N . LYS A 1 139 ? -11.448 7.822 17.597 1.00 92.81 139 LYS A N 1
ATOM 1122 C CA . LYS A 1 139 ? -11.370 7.664 16.129 1.00 92.81 139 LYS A CA 1
ATOM 1123 C C . LYS A 1 139 ? -9.976 7.889 15.542 1.00 92.81 139 LYS A C 1
ATOM 1125 O O . LYS A 1 139 ? -9.847 8.011 14.328 1.00 92.81 139 LYS A O 1
ATOM 1130 N N . ASP A 1 140 ? -8.944 7.961 16.368 1.00 87.75 140 ASP A N 1
ATOM 1131 C CA . ASP A 1 140 ? -7.552 8.061 15.937 1.00 87.75 140 ASP A CA 1
ATOM 1132 C C . ASP A 1 140 ? -6.965 6.672 15.611 1.00 87.75 140 ASP A C 1
ATOM 1134 O O . ASP A 1 140 ? -7.491 5.643 16.034 1.00 87.75 140 ASP A O 1
ATOM 1138 N N . TYR A 1 141 ? -5.886 6.647 14.827 1.00 87.31 141 TYR A N 1
ATOM 1139 C CA . TYR A 1 141 ? -5.085 5.454 14.526 1.00 87.31 141 TYR A CA 1
ATOM 1140 C C . TYR A 1 141 ? -5.912 4.184 14.175 1.00 87.31 141 TYR A C 1
ATOM 1142 O O . TYR A 1 141 ? -6.814 4.174 13.333 1.00 87.31 141 TYR A O 1
ATOM 1150 N N . ASN A 1 142 ? -5.614 3.081 14.858 1.00 91.19 142 ASN A N 1
ATOM 1151 C CA . ASN A 1 142 ? -6.037 1.731 14.519 1.00 91.19 142 ASN A CA 1
ATOM 1152 C C . ASN A 1 142 ? -7.459 1.351 14.995 1.00 91.19 142 ASN A C 1
ATOM 1154 O O . ASN A 1 142 ? -8.046 1.951 15.899 1.00 91.19 142 ASN A O 1
ATOM 1158 N N . LEU A 1 143 ? -8.005 0.288 14.396 1.00 92.94 143 LEU A N 1
ATOM 1159 C CA . LEU A 1 143 ? -9.313 -0.280 14.743 1.00 92.94 143 LEU A CA 1
ATOM 1160 C C . LEU A 1 143 ? -9.351 -0.988 16.113 1.00 92.94 143 LEU A C 1
ATOM 1162 O O . LEU A 1 143 ? -8.328 -1.360 16.691 1.00 92.94 143 LEU A O 1
ATOM 1166 N N . CYS A 1 144 ? -10.558 -1.310 16.588 1.00 93.44 144 CYS A N 1
ATOM 1167 C CA . CYS A 1 144 ? -10.740 -2.328 17.618 1.00 93.44 144 CYS A CA 1
ATOM 1168 C C . CYS A 1 144 ? -10.725 -3.731 17.000 1.00 93.44 144 CYS A C 1
ATOM 1170 O O . CYS A 1 144 ? -11.722 -4.173 16.432 1.00 93.44 144 CYS A O 1
ATOM 1172 N N . VAL A 1 145 ? -9.638 -4.478 17.206 1.00 91.12 145 VAL A N 1
ATOM 1173 C CA . VAL A 1 145 ? -9.485 -5.869 16.721 1.00 91.12 145 VAL A CA 1
ATOM 1174 C C . VAL A 1 145 ? -10.549 -6.852 17.237 1.00 91.12 145 VAL A C 1
AT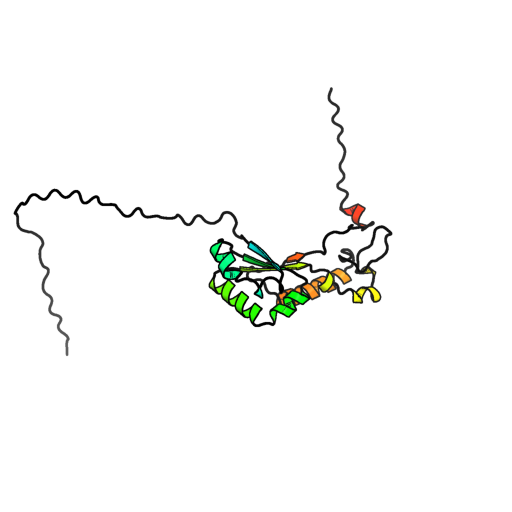OM 1176 O O . VAL A 1 145 ? -10.742 -7.913 16.654 1.00 91.12 145 VAL A O 1
ATOM 1179 N N . HIS A 1 146 ? -11.267 -6.504 18.310 1.00 91.38 146 HIS A N 1
ATOM 1180 C CA . HIS A 1 146 ? -12.369 -7.306 18.856 1.00 91.38 146 HIS A CA 1
ATOM 1181 C C . HIS A 1 146 ? -13.728 -7.012 18.195 1.00 91.38 146 HIS A C 1
ATOM 1183 O O . HIS A 1 146 ? -14.687 -7.758 18.399 1.00 91.38 146 HIS A O 1
ATOM 1189 N N . SER A 1 147 ? -13.843 -5.930 17.419 1.00 95.81 147 SER A N 1
ATOM 1190 C CA . SER A 1 147 ? -15.088 -5.563 16.749 1.00 95.81 147 SER A CA 1
ATOM 1191 C C . SER A 1 147 ? -15.210 -6.289 15.414 1.00 95.81 147 SER A C 1
ATOM 1193 O O . SER A 1 147 ? -14.557 -5.938 14.433 1.00 95.81 147 SER A O 1
ATOM 1195 N N . LYS A 1 148 ? -16.104 -7.283 15.357 1.00 97.19 148 LYS A N 1
ATOM 1196 C CA . LYS A 1 148 ? -16.416 -8.020 14.119 1.00 97.19 148 LYS A CA 1
ATOM 1197 C C . LYS A 1 148 ? -16.833 -7.090 12.972 1.00 97.19 148 LYS A C 1
ATOM 1199 O O . LYS A 1 148 ? -16.505 -7.369 11.826 1.00 97.19 148 LYS A O 1
ATOM 1204 N N . GLN A 1 149 ? -17.521 -5.988 13.285 1.00 97.69 149 GLN A N 1
ATOM 1205 C CA . GLN A 1 149 ? -17.935 -4.993 12.292 1.00 97.69 149 GLN A CA 1
ATOM 1206 C C . GLN A 1 149 ? -16.741 -4.191 11.757 1.00 97.69 149 GLN A C 1
ATOM 1208 O O . GLN A 1 149 ? -16.638 -4.009 10.550 1.00 97.69 149 GLN A O 1
ATOM 1213 N N . ALA A 1 150 ? -15.797 -3.792 12.620 1.00 96.88 150 ALA A N 1
ATOM 1214 C CA . ALA A 1 150 ? -14.573 -3.126 12.173 1.00 96.88 150 ALA A CA 1
ATOM 1215 C C . ALA A 1 150 ? -13.747 -4.021 11.243 1.00 96.88 150 ALA A C 1
ATOM 1217 O O . ALA A 1 150 ? -13.298 -3.569 10.196 1.00 96.88 150 ALA A O 1
ATOM 1218 N N . ILE A 1 151 ? -13.592 -5.298 11.611 1.00 96.94 151 ILE A N 1
ATOM 1219 C CA . ILE A 1 151 ? -12.886 -6.293 10.796 1.00 96.94 151 ILE A CA 1
ATOM 1220 C C . ILE A 1 151 ? -13.573 -6.469 9.435 1.00 96.94 151 ILE A C 1
ATOM 1222 O O . ILE A 1 151 ? -12.884 -6.443 8.422 1.00 96.94 151 ILE A O 1
ATOM 1226 N N . ALA A 1 152 ? -14.906 -6.581 9.389 1.00 98.19 152 ALA A N 1
ATOM 1227 C CA . ALA A 1 152 ? -15.647 -6.698 8.131 1.00 98.19 152 ALA A CA 1
ATOM 1228 C C . ALA A 1 152 ? -15.407 -5.494 7.200 1.00 98.19 152 ALA A C 1
ATOM 1230 O O . ALA A 1 152 ? -14.964 -5.687 6.070 1.00 98.19 152 ALA A O 1
ATOM 1231 N N . VAL A 1 153 ? -15.583 -4.263 7.700 1.00 98.25 153 VAL A N 1
ATOM 1232 C CA . VAL A 1 153 ? -15.352 -3.030 6.920 1.00 98.25 153 VAL A CA 1
ATOM 1233 C C . VAL A 1 153 ? -13.900 -2.924 6.436 1.00 98.25 153 VAL A C 1
ATOM 1235 O O . VAL A 1 153 ? -13.656 -2.579 5.280 1.00 98.25 153 VAL A O 1
ATOM 1238 N N . VAL A 1 154 ? -12.928 -3.260 7.291 1.00 97.69 154 VAL A N 1
ATOM 1239 C CA . VAL A 1 154 ? -11.501 -3.262 6.931 1.00 97.69 154 VAL A CA 1
ATOM 1240 C C . VAL A 1 154 ? -11.204 -4.294 5.842 1.00 97.69 154 VAL A C 1
ATOM 1242 O O . VAL A 1 154 ? -10.484 -3.977 4.898 1.00 97.69 154 VAL A O 1
ATOM 1245 N N . CYS A 1 155 ? -11.776 -5.499 5.921 1.00 98.06 155 CYS A N 1
ATOM 1246 C CA . CYS A 1 155 ? -11.618 -6.533 4.897 1.00 98.06 155 CYS A CA 1
ATOM 1247 C C . CYS A 1 155 ? -12.261 -6.140 3.557 1.00 98.06 155 CYS A C 1
ATOM 1249 O O . CYS A 1 155 ? -11.620 -6.295 2.520 1.00 98.06 155 CYS A O 1
ATOM 1251 N N . GLU A 1 156 ? -13.482 -5.600 3.564 1.00 98.38 156 GLU A N 1
ATOM 1252 C CA . GLU A 1 156 ? -14.173 -5.122 2.355 1.00 98.38 156 GLU A CA 1
ATOM 1253 C C . GLU A 1 156 ? -13.372 -4.017 1.650 1.00 98.38 156 GLU A C 1
ATOM 1255 O O . GLU A 1 156 ? -13.108 -4.096 0.447 1.00 98.38 156 GLU A O 1
ATOM 1260 N N . ASN A 1 157 ? -12.903 -3.018 2.405 1.00 98.31 157 ASN A N 1
ATOM 1261 C CA . ASN A 1 157 ? -12.072 -1.951 1.855 1.00 98.31 157 ASN A CA 1
ATOM 1262 C C . ASN A 1 157 ? -10.695 -2.461 1.395 1.00 98.31 157 ASN A C 1
ATOM 1264 O O . ASN A 1 157 ? -10.173 -1.961 0.400 1.00 98.31 157 ASN A O 1
ATOM 1268 N N . ALA A 1 158 ? -10.112 -3.463 2.064 1.00 98.00 158 ALA A N 1
ATOM 1269 C CA . ALA A 1 158 ? -8.835 -4.048 1.655 1.00 98.00 158 ALA A CA 1
ATOM 1270 C C . ALA A 1 158 ? -8.961 -4.787 0.316 1.00 98.00 158 ALA A C 1
ATOM 1272 O O . ALA A 1 158 ? -8.104 -4.618 -0.546 1.00 98.00 158 ALA A O 1
ATOM 1273 N N . VAL A 1 159 ? -10.050 -5.535 0.094 1.00 98.19 159 VAL A N 1
ATOM 1274 C CA . VAL A 1 159 ? -10.338 -6.154 -1.213 1.00 98.19 159 VAL A CA 1
ATOM 1275 C C . VAL A 1 159 ? -10.475 -5.077 -2.290 1.00 98.19 159 VAL A C 1
ATOM 1277 O O . VAL A 1 159 ? -9.749 -5.122 -3.280 1.00 98.19 159 VAL A O 1
ATOM 1280 N N . LYS A 1 160 ? -11.306 -4.052 -2.056 1.00 98.06 160 LYS A N 1
ATOM 1281 C CA . LYS A 1 160 ? -11.487 -2.918 -2.978 1.00 98.06 160 LYS A CA 1
ATOM 1282 C C . LYS A 1 160 ? -10.158 -2.255 -3.363 1.00 98.06 160 LYS A C 1
ATOM 1284 O O . LYS A 1 160 ? -9.901 -2.022 -4.542 1.00 98.06 160 LYS A O 1
ATOM 1289 N N . TYR A 1 161 ? -9.302 -1.934 -2.391 1.00 98.06 161 TYR A N 1
ATOM 1290 C CA . TYR A 1 161 ? -7.998 -1.342 -2.699 1.00 98.06 161 TYR A CA 1
ATOM 1291 C C . TYR A 1 161 ? -7.043 -2.338 -3.361 1.00 98.06 161 TYR A C 1
ATOM 1293 O O . TYR A 1 161 ? -6.228 -1.912 -4.168 1.00 98.06 161 TYR A O 1
ATOM 1301 N N . GLY A 1 162 ? -7.144 -3.637 -3.074 1.00 97.31 162 GLY A N 1
ATOM 1302 C CA . GLY A 1 162 ? -6.308 -4.671 -3.687 1.00 97.31 162 GLY A CA 1
ATOM 1303 C C . GLY A 1 162 ? -6.669 -5.011 -5.141 1.00 97.31 162 GLY A C 1
ATOM 1304 O O . GLY A 1 162 ? -5.834 -5.556 -5.870 1.00 97.31 162 GLY A O 1
ATOM 1305 N N . GLU A 1 163 ? -7.886 -4.667 -5.570 1.00 96.81 163 GLU A N 1
ATOM 1306 C CA . GLU A 1 163 ? -8.320 -4.683 -6.972 1.00 96.81 163 GLU A CA 1
ATOM 1307 C C . GLU A 1 163 ? -7.770 -3.479 -7.753 1.00 96.81 163 GLU A C 1
ATOM 1309 O O . GLU A 1 163 ? -7.297 -3.647 -8.877 1.00 96.81 163 GLU A O 1
ATOM 1314 N N . ILE A 1 164 ? -7.788 -2.282 -7.150 1.00 96.44 164 ILE A N 1
ATOM 1315 C CA . ILE A 1 164 ? -7.282 -1.037 -7.759 1.00 96.44 164 ILE A CA 1
ATOM 1316 C C . ILE A 1 164 ? -5.745 -1.030 -7.804 1.00 96.44 164 ILE A C 1
ATOM 1318 O O . ILE A 1 164 ? -5.138 -0.763 -8.839 1.00 96.44 164 ILE A O 1
ATOM 1322 N N . LEU A 1 165 ? -5.112 -1.326 -6.669 1.00 97.06 165 LEU A N 1
ATOM 1323 C CA . LEU A 1 165 ? -3.666 -1.324 -6.457 1.00 97.06 165 LEU A CA 1
ATOM 1324 C C . LEU A 1 165 ? -3.165 -2.766 -6.444 1.00 97.06 165 LEU A C 1
ATOM 1326 O O . LEU A 1 165 ? -2.856 -3.336 -5.395 1.00 97.06 165 LEU A O 1
ATOM 1330 N N . ARG A 1 166 ? -3.146 -3.385 -7.627 1.00 97.25 166 ARG A N 1
ATOM 1331 C CA . ARG A 1 166 ? -2.717 -4.775 -7.787 1.00 97.25 166 ARG A CA 1
ATOM 1332 C C . ARG A 1 166 ? -1.180 -4.864 -7.887 1.00 97.25 166 ARG A C 1
ATOM 1334 O O . ARG A 1 166 ? -0.625 -4.455 -8.912 1.00 97.25 166 ARG A O 1
ATOM 1341 N N . PRO A 1 167 ? -0.489 -5.449 -6.889 1.00 97.69 167 PRO A N 1
ATOM 1342 C CA . PRO A 1 167 ? 0.954 -5.656 -6.924 1.00 97.69 167 PRO A CA 1
ATOM 1343 C C . PRO A 1 167 ? 1.304 -6.756 -7.932 1.00 97.69 167 PRO A C 1
ATOM 1345 O O . PRO A 1 167 ? 0.565 -7.735 -8.086 1.00 97.69 167 PRO A O 1
ATOM 1348 N N . THR A 1 168 ? 2.457 -6.650 -8.591 1.00 98.06 168 THR A N 1
ATOM 1349 C CA . THR A 1 168 ? 2.898 -7.665 -9.566 1.00 98.06 168 THR A CA 1
ATOM 1350 C C . THR A 1 168 ? 3.405 -8.938 -8.880 1.00 98.06 168 THR A C 1
ATOM 1352 O O . THR A 1 168 ? 3.257 -10.033 -9.417 1.00 98.06 168 THR A O 1
ATOM 1355 N N . THR A 1 169 ? 3.890 -8.818 -7.639 1.00 96.94 169 THR A N 1
ATOM 1356 C CA . THR A 1 169 ? 4.357 -9.939 -6.806 1.00 96.94 169 THR A CA 1
ATOM 1357 C C . THR A 1 169 ? 3.235 -10.769 -6.177 1.00 96.94 169 THR A C 1
ATOM 1359 O O . THR A 1 169 ? 3.501 -11.831 -5.611 1.00 96.94 169 THR A O 1
ATOM 1362 N N . GLY A 1 170 ? 1.993 -10.269 -6.198 1.00 96.62 170 GLY A N 1
ATOM 1363 C CA . GLY A 1 170 ? 0.868 -10.834 -5.447 1.00 96.62 170 GLY A CA 1
ATOM 1364 C C . GLY A 1 170 ? 0.932 -10.631 -3.924 1.00 96.62 170 GLY A C 1
ATOM 1365 O O . GLY A 1 170 ? 0.124 -11.225 -3.212 1.00 96.62 170 GLY A O 1
ATOM 1366 N N . ARG A 1 171 ? 1.869 -9.821 -3.402 1.00 96.69 171 ARG A N 1
ATOM 1367 C CA . ARG A 1 171 ? 1.978 -9.504 -1.966 1.00 96.69 171 ARG A CA 1
ATOM 1368 C C . ARG A 1 171 ? 1.328 -8.156 -1.651 1.00 96.69 171 ARG A C 1
ATOM 1370 O O . ARG A 1 171 ? 1.730 -7.133 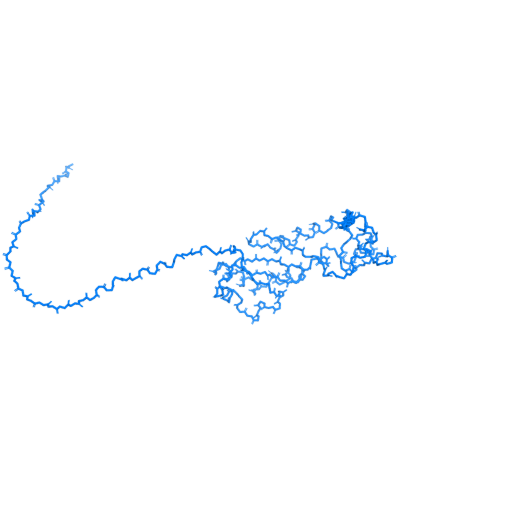-2.194 1.00 96.69 171 ARG A O 1
ATOM 1377 N N . TYR A 1 172 ? 0.353 -8.167 -0.747 1.00 97.75 172 TYR A N 1
ATOM 1378 C CA . TYR A 1 172 ? -0.382 -6.981 -0.305 1.00 97.75 172 TYR A CA 1
ATOM 1379 C C . TYR A 1 172 ? 0.085 -6.550 1.088 1.00 97.75 172 TYR A C 1
ATOM 1381 O O . TYR A 1 172 ? 0.102 -7.371 2.006 1.00 97.75 172 TYR A O 1
ATOM 1389 N N . PHE A 1 173 ? 0.430 -5.272 1.258 1.00 97.44 173 PHE A N 1
ATOM 1390 C CA . PHE A 1 173 ? 0.929 -4.731 2.521 1.00 97.44 173 PHE A CA 1
ATOM 1391 C C . PHE A 1 173 ? 0.041 -3.581 3.008 1.00 97.44 173 PHE A C 1
ATOM 1393 O O . PHE A 1 173 ? 0.213 -2.422 2.634 1.00 97.44 173 PHE A O 1
ATOM 1400 N N . TYR A 1 174 ? -0.906 -3.921 3.882 1.00 96.44 174 TYR A N 1
ATOM 1401 C CA . TYR A 1 174 ? -1.719 -2.954 4.616 1.00 96.44 174 TYR A CA 1
ATOM 1402 C C . TYR A 1 174 ? -1.131 -2.773 6.010 1.00 96.44 174 TYR A C 1
ATOM 1404 O O . TYR A 1 174 ? -1.297 -3.627 6.883 1.00 96.44 174 TYR A O 1
ATOM 1412 N N . TRP A 1 175 ? -0.395 -1.685 6.203 1.00 93.88 175 TRP A N 1
ATOM 1413 C CA . TRP A 1 175 ? 0.202 -1.349 7.485 1.00 93.88 175 TRP A CA 1
ATOM 1414 C C . TRP A 1 175 ? -0.854 -0.765 8.422 1.00 93.88 175 TRP A C 1
ATOM 1416 O O . TRP A 1 175 ? -1.793 -0.077 8.008 1.00 93.88 175 TRP A O 1
ATOM 1426 N N . VAL A 1 176 ? -0.677 -1.056 9.708 1.00 89.31 176 VAL A N 1
ATOM 1427 C CA . VAL A 1 176 ? -1.321 -0.308 10.787 1.00 89.31 176 VAL A CA 1
ATOM 1428 C C . VAL A 1 176 ? -0.817 1.136 10.784 1.00 89.31 176 VAL A C 1
ATOM 1430 O O . VAL A 1 176 ? 0.263 1.422 10.263 1.00 89.31 176 VAL A O 1
ATOM 1433 N N . ASP A 1 177 ? -1.594 2.050 11.358 1.00 84.75 177 ASP A N 1
ATOM 1434 C CA . ASP A 1 177 ? -1.086 3.392 11.637 1.00 84.75 177 ASP A CA 1
ATOM 1435 C C . ASP A 1 177 ? 0.012 3.284 12.704 1.00 84.75 177 ASP A C 1
ATOM 1437 O O . ASP A 1 177 ? -0.117 2.471 13.634 1.00 84.75 177 ASP A O 1
ATOM 1441 N N . ASP A 1 178 ? 1.075 4.082 12.561 1.00 82.38 178 ASP A N 1
ATOM 1442 C CA . ASP A 1 178 ? 2.256 4.015 13.424 1.00 82.38 178 ASP A CA 1
ATOM 1443 C C . ASP A 1 178 ? 1.886 4.096 14.907 1.00 82.38 178 ASP A C 1
ATOM 1445 O O . ASP A 1 178 ? 0.999 4.845 15.328 1.00 82.38 178 ASP A O 1
ATOM 1449 N N . ALA A 1 179 ? 2.553 3.261 15.703 1.00 59.12 179 ALA A N 1
ATOM 1450 C CA . ALA A 1 179 ? 2.118 2.939 17.051 1.00 59.12 179 ALA A CA 1
ATOM 1451 C C . ALA A 1 179 ? 2.342 4.092 18.043 1.00 59.12 179 ALA A C 1
ATOM 1453 O O . ALA A 1 179 ? 3.317 4.105 18.792 1.00 59.12 179 ALA A O 1
ATOM 1454 N N . MET A 1 180 ? 1.364 4.991 18.133 1.00 56.94 180 MET A N 1
ATOM 1455 C CA . MET A 1 180 ? 1.046 5.657 19.394 1.00 56.94 180 MET A CA 1
ATOM 1456 C C . MET A 1 180 ? 0.338 4.670 20.333 1.00 56.94 180 MET A C 1
ATOM 1458 O O . MET A 1 180 ? -0.301 3.713 19.885 1.00 56.94 180 MET A O 1
ATOM 1462 N N . GLU A 1 181 ? 0.498 4.886 21.640 1.00 50.50 181 GLU A N 1
ATOM 1463 C CA . GLU A 1 181 ? 0.192 3.944 22.726 1.00 50.50 181 GLU A CA 1
ATOM 1464 C C . GLU A 1 181 ? -1.053 3.079 22.470 1.00 50.50 181 GLU A C 1
ATOM 1466 O O . GLU A 1 181 ? -2.199 3.549 22.448 1.00 50.50 181 GLU A O 1
ATOM 1471 N N . CYS A 1 182 ? -0.810 1.771 22.293 1.00 45.09 182 CYS A N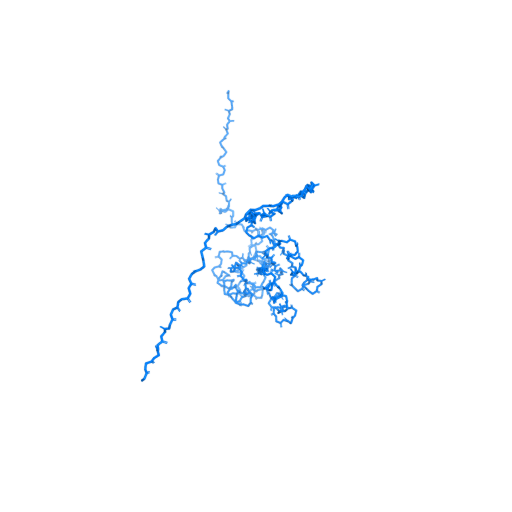 1
ATOM 1472 C CA . CYS A 1 182 ? -1.827 0.734 22.108 1.00 45.09 182 CYS A CA 1
ATOM 1473 C C . CYS A 1 182 ? -2.564 0.449 23.422 1.00 45.09 182 CYS A C 1
ATOM 1475 O O . CYS A 1 182 ? -2.502 -0.642 23.993 1.00 45.09 182 CYS A O 1
ATOM 1477 N N . ALA A 1 183 ? -3.289 1.460 23.876 1.00 45.34 183 ALA A N 1
ATOM 1478 C CA . ALA A 1 183 ? -3.980 1.562 25.143 1.00 45.34 183 ALA A CA 1
ATOM 1479 C C . ALA A 1 183 ? -5.271 0.729 25.214 1.00 45.34 183 ALA A C 1
ATOM 1481 O O . ALA A 1 183 ? -6.341 1.171 25.621 1.00 45.34 183 ALA A O 1
ATOM 1482 N N . ALA A 1 184 ? -5.176 -0.536 24.826 1.00 50.28 184 ALA A N 1
ATOM 1483 C CA . ALA A 1 184 ? -6.223 -1.498 25.073 1.00 50.28 184 ALA A CA 1
ATOM 1484 C C . ALA A 1 184 ? -6.044 -2.070 26.485 1.00 50.28 184 ALA A C 1
ATOM 1486 O O . ALA A 1 184 ? -5.373 -3.085 26.676 1.00 50.28 184 ALA A O 1
ATOM 1487 N N . ALA A 1 185 ? -6.744 -1.489 27.464 1.00 43.50 185 ALA A N 1
ATOM 1488 C CA . ALA A 1 185 ? -6.896 -2.072 28.804 1.00 43.50 185 ALA A CA 1
ATOM 1489 C C . ALA A 1 185 ? -7.423 -3.531 28.763 1.00 43.50 185 ALA A C 1
ATOM 1491 O O . ALA A 1 185 ? -7.185 -4.314 29.680 1.00 43.50 185 ALA A O 1
ATOM 1492 N N . ARG A 1 186 ? -8.075 -3.932 27.657 1.00 45.00 186 ARG A N 1
ATOM 1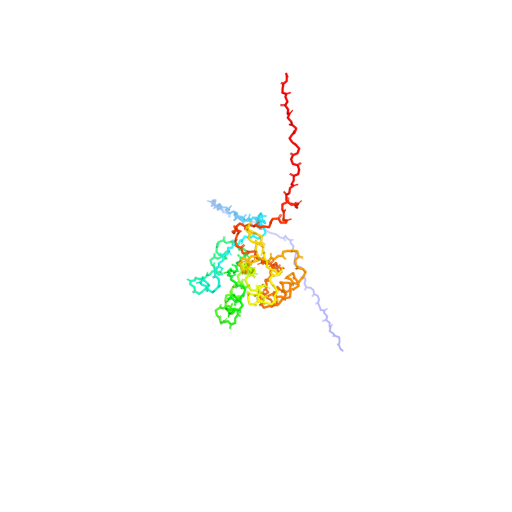493 C CA . ARG A 1 186 ? -8.472 -5.321 27.355 1.00 45.00 186 ARG A CA 1
ATOM 1494 C C . ARG A 1 186 ? -7.373 -6.207 26.730 1.00 45.00 186 ARG A C 1
ATOM 1496 O O . ARG A 1 186 ? -7.476 -7.423 26.844 1.00 45.00 186 ARG A O 1
ATOM 1503 N N . ASN A 1 187 ? -6.303 -5.661 26.140 1.00 47.09 187 ASN A N 1
ATOM 1504 C CA . ASN A 1 187 ? -5.200 -6.456 25.561 1.00 47.09 187 ASN A CA 1
ATOM 1505 C C . ASN A 1 187 ? -4.192 -6.959 26.610 1.00 47.09 187 ASN A C 1
ATOM 1507 O O . ASN A 1 187 ? -3.427 -7.883 26.325 1.00 47.09 187 ASN A O 1
ATOM 1511 N N . ALA A 1 188 ? -4.216 -6.416 27.833 1.00 43.81 188 ALA A N 1
ATOM 1512 C CA . ALA A 1 188 ? -3.353 -6.851 28.935 1.00 43.81 188 ALA A CA 1
ATOM 1513 C C . ALA A 1 188 ? -3.511 -8.347 29.292 1.00 43.81 188 ALA A C 1
ATOM 1515 O O . ALA A 1 188 ? -2.601 -8.940 29.870 1.00 43.81 188 ALA A O 1
ATOM 1516 N N . GLY A 1 189 ? -4.640 -8.971 28.931 1.00 37.50 189 GLY A N 1
ATOM 1517 C CA . GLY A 1 189 ? -4.851 -10.415 29.068 1.00 37.50 189 GLY A CA 1
ATOM 1518 C C . GLY A 1 189 ? -4.190 -11.268 27.976 1.00 37.50 189 GLY A C 1
ATOM 1519 O O . GLY A 1 189 ? -3.855 -12.417 28.244 1.00 37.50 189 GLY A O 1
ATOM 1520 N N . PHE A 1 190 ? -3.973 -10.724 26.772 1.00 39.28 190 PHE A N 1
ATOM 1521 C CA . PHE A 1 190 ? -3.479 -11.483 25.612 1.00 39.28 190 PHE A CA 1
ATOM 1522 C C . PHE A 1 190 ? -1.950 -11.428 25.469 1.00 39.28 190 PHE A C 1
ATOM 1524 O O . PHE A 1 190 ? -1.324 -12.434 25.155 1.00 39.28 190 PHE A O 1
ATOM 1531 N N . PHE A 1 191 ? -1.331 -10.282 25.778 1.00 35.47 191 PHE A N 1
ATOM 1532 C CA . PHE A 1 191 ? 0.130 -10.106 25.710 1.00 35.47 191 PHE A CA 1
ATOM 1533 C C . PHE A 1 191 ? 0.877 -10.414 27.019 1.00 35.47 191 PHE A C 1
ATOM 1535 O O . PHE A 1 191 ? 2.101 -10.300 27.077 1.00 35.47 191 PHE A O 1
ATOM 1542 N N . ARG A 1 192 ? 0.183 -10.860 28.077 1.00 34.41 192 ARG A N 1
ATOM 1543 C CA . ARG A 1 192 ? 0.833 -11.364 29.298 1.00 34.41 192 ARG A CA 1
ATOM 1544 C C . ARG A 1 192 ? 1.420 -12.760 29.072 1.00 34.41 192 ARG A C 1
ATOM 1546 O O . ARG A 1 192 ? 0.899 -13.762 29.564 1.00 34.41 192 ARG A O 1
ATOM 1553 N N . THR A 1 193 ? 2.581 -12.821 28.421 1.00 36.41 193 THR A N 1
ATOM 1554 C CA . THR A 1 193 ? 3.494 -13.953 28.606 1.00 36.41 193 THR A CA 1
ATOM 1555 C C . THR A 1 193 ? 3.805 -14.071 30.094 1.00 36.41 193 THR A C 1
ATOM 1557 O O . THR A 1 193 ? 4.417 -13.179 30.684 1.00 36.41 193 THR A O 1
ATOM 1560 N N . ARG A 1 194 ? 3.367 -15.168 30.718 1.00 36.69 194 ARG A N 1
ATOM 1561 C CA . ARG A 1 194 ? 3.662 -15.495 32.117 1.00 36.69 194 ARG A CA 1
ATOM 1562 C C . ARG A 1 194 ? 5.157 -15.810 32.249 1.00 36.69 194 ARG A C 1
ATOM 1564 O O . ARG A 1 194 ? 5.559 -16.972 32.225 1.00 36.69 194 ARG A O 1
ATOM 1571 N N . THR A 1 195 ? 5.986 -14.784 32.413 1.00 39.97 195 THR A N 1
ATOM 1572 C CA . THR A 1 195 ? 7.371 -14.936 32.863 1.00 39.97 195 THR A CA 1
ATOM 1573 C C . THR A 1 195 ? 7.355 -15.428 34.309 1.00 39.97 195 THR A C 1
ATOM 1575 O O . THR A 1 195 ? 7.373 -14.660 35.268 1.00 39.97 195 THR A O 1
ATOM 1578 N N . ARG A 1 196 ? 7.291 -16.754 34.482 1.00 36.78 196 ARG A N 1
ATOM 1579 C CA . ARG A 1 196 ? 7.653 -17.394 35.749 1.00 36.78 196 ARG A CA 1
ATOM 1580 C C . ARG A 1 196 ? 9.123 -17.075 36.005 1.00 36.78 196 ARG A C 1
ATOM 1582 O O . ARG A 1 196 ? 9.994 -17.637 35.348 1.00 36.78 196 ARG A O 1
ATOM 1589 N N . SER A 1 197 ? 9.392 -16.188 36.954 1.00 38.28 197 SER A N 1
ATOM 1590 C CA . SER A 1 197 ? 10.740 -15.933 37.448 1.00 38.28 197 SER A CA 1
ATOM 1591 C C . SER A 1 197 ? 11.244 -17.155 38.219 1.00 38.28 197 SER A C 1
ATOM 1593 O O . SER A 1 197 ? 11.025 -17.302 39.420 1.00 38.28 197 SER A O 1
ATOM 1595 N N . SER A 1 198 ? 11.936 -18.060 37.525 1.00 38.53 198 SER A N 1
ATOM 1596 C CA . SER A 1 198 ? 12.772 -19.068 38.173 1.00 38.53 198 SER A CA 1
ATOM 1597 C C . SER A 1 198 ? 14.010 -18.375 38.742 1.00 38.53 198 SER A C 1
ATOM 1599 O O . SER A 1 198 ? 14.974 -18.113 38.018 1.00 38.53 198 SER A O 1
ATOM 1601 N N . SER A 1 199 ? 13.974 -18.040 40.030 1.00 35.62 199 SER A N 1
ATOM 1602 C CA . SER A 1 199 ? 15.130 -17.511 40.747 1.00 35.62 199 SER A CA 1
ATOM 1603 C C . SER A 1 199 ? 16.181 -18.606 40.931 1.00 35.62 199 SER A C 1
ATOM 1605 O O . SER A 1 199 ? 16.110 -19.429 41.843 1.00 35.62 199 SER A O 1
ATOM 1607 N N . TRP A 1 200 ? 17.192 -18.603 40.066 1.00 33.28 200 TRP A N 1
ATOM 1608 C CA . TRP A 1 200 ? 18.396 -19.399 40.274 1.00 33.28 200 TRP A CA 1
ATOM 1609 C C . TRP A 1 200 ? 19.192 -18.797 41.435 1.00 33.28 200 TRP A C 1
ATOM 1611 O O . TRP A 1 200 ? 19.908 -17.812 41.268 1.00 33.28 200 TRP A O 1
ATOM 1621 N N . ARG A 1 201 ? 19.055 -19.381 42.632 1.00 36.12 201 ARG A N 1
ATOM 1622 C CA . ARG A 1 201 ? 20.032 -19.188 43.708 1.00 36.12 201 ARG A CA 1
ATOM 1623 C C . ARG A 1 201 ? 21.207 -20.119 43.448 1.00 36.12 201 ARG A C 1
ATOM 1625 O O . ARG A 1 201 ? 21.061 -21.332 43.580 1.00 36.12 201 ARG A O 1
ATOM 1632 N N . THR A 1 202 ? 22.358 -19.548 43.128 1.00 44.84 202 THR A N 1
ATOM 1633 C CA . THR A 1 202 ? 23.637 -20.236 43.282 1.00 44.84 202 THR A CA 1
ATOM 1634 C C . THR A 1 202 ? 23.884 -20.541 44.764 1.00 44.84 202 THR A C 1
ATOM 1636 O O . THR A 1 202 ? 23.676 -19.693 45.636 1.00 44.84 202 THR A O 1
ATOM 1639 N N . ARG A 1 203 ? 24.304 -21.776 45.032 1.00 43.66 203 ARG A N 1
ATOM 1640 C CA . ARG A 1 203 ? 25.140 -22.167 46.169 1.00 43.66 203 ARG A CA 1
ATOM 1641 C C . ARG A 1 203 ? 26.433 -22.726 45.590 1.00 43.66 203 ARG A C 1
ATOM 1643 O O . ARG A 1 203 ? 26.337 -23.278 44.471 1.00 43.66 203 ARG A O 1
#

Foldseek 3Di:
DDDDDDDDDDDDDDDDDDDDDDDDDPPPPPVPPPPCPVVPDDPDPADEDEDEPPPVQVVDPVLVVCLVVVGQEYEYEEELVRNLVSLPDPSNVVNVVSCVVSNHWYAYAYQYACQLQPLVCCVVPLQQAAADQVRDRDSDWHTDPPDPVNVVSSVVRQVVSCVSGPTPVNDHHHDTHPDDDRNHPVCCVVPPPPPPPPDDDDD

pLDDT: mean 79.39, std 23.88, range [33.28, 98.62]

Secondary structure (DSSP, 8-state):
---PPP---PPPP--------------------------PPPSSS--EEEEETTTTGGGS-HHHHHHHTT--EEEEES-HHHHHHHTTSHHHHHHHHHHHHHT-EEEEEEE-HHHHS-GGGTTT-GGGB-B-TTS-B--SSSB-TT-HHHHHHHHHHHHHHHHHS--TTS-EEEEPPP-S----TTGGGTS------------